Protein AF-A0A846SRI3-F1 (afdb_mono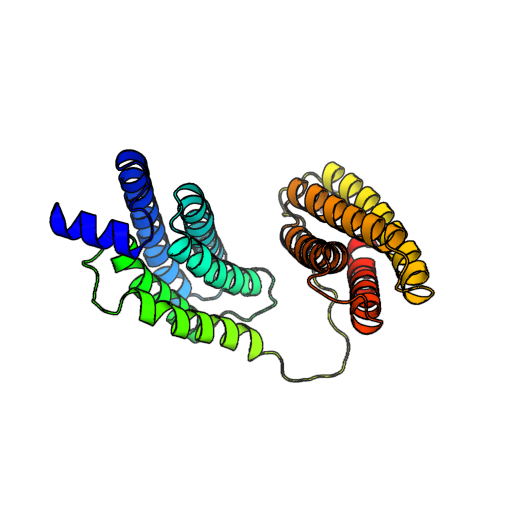mer_lite)

pLDDT: mean 82.14, std 16.62, range [31.8, 98.06]

Secondary structure (DSSP, 8-state):
-HHHHHHHHHHTT-TTS-HHHHHHHHHHHHHHHHHHHHHHHHHHH-TT-HHHHHHHHHHHHHHHHHHHHHT-HHHHHHHHHHHHHHHHHHTTSS---HHHHHHHHHHHHHHTTTTTSSPPPTTTTTTHHHHHHHHHHHTTTT-----S-PPPP-----TTS-HHHHHHHHHHHHHHHHHHHHHHHHHHH-TT-HHHHHHHHHHHHHHHHHHHHTT-HHHHHHHHHHHHHHHHHHTTSS---HHHHHHHHHHHHHHHHHHT--------TT--

Foldseek 3Di:
DVVQVCVLCVVLPLNVFDPVLLVVLLVLLVVLLVLLVVLLVVCLVPVPPVVSLVSNLVSLVVQLVSCVVSVSNLSNVLSVLLNVLSVCCVQVVAPRDNQNSVLSVLSSVLCCCSSVVDGDDPCSSVSSVVSSVSSVVSSCPPPDPDPDDDDQRAQDLDPPFDVVLVQVLLVLLVVLLVLLQVLLVVCLVPVPPLVSLVSNLVSLVVQLVSCVVRVSNVSNVLSVVLNVVSVCCNVVVDPRDNVNSVVSVVSSVSSCVNSVDDPPPPPDPPPD

Radius of gyration: 21.68 Å; chains: 1; bounding box: 59×38×61 Å

Structure (mmCIF, N/CA/C/O backbone):
data_AF-A0A846SRI3-F1
#
_entry.id   AF-A0A846SRI3-F1
#
loop_
_atom_site.group_PDB
_atom_site.id
_atom_site.type_symbol
_atom_site.label_atom_id
_atom_site.label_alt_id
_atom_site.label_comp_id
_atom_site.label_asym_id
_atom_site.label_entity_id
_atom_site.label_seq_id
_atom_site.pdbx_PDB_ins_code
_atom_site.Cartn_x
_atom_site.Cartn_y
_atom_site.Cartn_z
_atom_site.occupancy
_atom_site.B_iso_or_equiv
_atom_site.auth_seq_id
_atom_site.auth_comp_id
_atom_site.auth_asym_id
_atom_site.auth_atom_id
_atom_site.pdbx_PDB_model_num
ATOM 1 N N . MET A 1 1 ? 0.475 6.279 -34.398 1.00 50.56 1 MET A N 1
ATOM 2 C CA . MET A 1 1 ? 1.073 7.404 -33.646 1.00 50.56 1 MET A CA 1
ATOM 3 C C . MET A 1 1 ? -0.015 8.280 -33.019 1.00 50.56 1 MET A C 1
ATOM 5 O O . MET A 1 1 ? -0.386 7.973 -31.903 1.00 50.56 1 MET A O 1
ATOM 9 N N . ALA A 1 2 ? -0.610 9.280 -33.695 1.00 58.47 2 ALA A N 1
ATOM 10 C CA . ALA A 1 2 ? -1.552 10.218 -33.041 1.00 58.47 2 ALA A CA 1
ATOM 11 C C . ALA A 1 2 ? -2.876 9.587 -32.536 1.00 58.47 2 ALA A C 1
ATOM 13 O O . ALA A 1 2 ? -3.319 9.906 -31.436 1.00 58.47 2 ALA A O 1
ATOM 14 N N . GLU A 1 3 ? -3.487 8.666 -33.294 1.00 60.03 3 GLU A N 1
ATOM 15 C CA . GLU A 1 3 ? -4.705 7.949 -32.859 1.00 60.03 3 GLU A CA 1
ATOM 16 C C . GLU A 1 3 ? -4.433 6.952 -31.718 1.00 60.03 3 GLU A C 1
ATOM 18 O O . GLU A 1 3 ? -5.238 6.832 -30.799 1.00 60.03 3 GLU A O 1
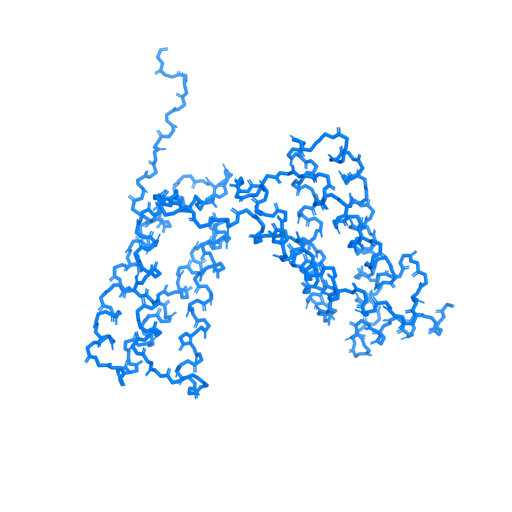ATOM 23 N N . GLU A 1 4 ? -3.275 6.285 -31.727 1.00 61.25 4 GLU A N 1
ATOM 24 C CA . GLU A 1 4 ? -2.877 5.329 -30.679 1.00 61.25 4 GLU A CA 1
ATOM 25 C C . GLU A 1 4 ? -2.573 6.035 -29.352 1.00 61.25 4 GLU A C 1
ATOM 27 O O . GLU A 1 4 ? -3.012 5.577 -28.298 1.00 61.25 4 GLU A O 1
ATOM 32 N N . THR A 1 5 ? -1.887 7.184 -29.396 1.00 66.88 5 THR A N 1
ATOM 33 C CA . THR A 1 5 ? -1.650 8.021 -28.211 1.00 66.88 5 THR A CA 1
ATOM 34 C C . THR A 1 5 ? -2.966 8.561 -27.648 1.00 66.88 5 THR A C 1
ATOM 36 O O . THR A 1 5 ? -3.158 8.555 -26.437 1.00 66.88 5 THR A O 1
ATOM 39 N N . SER A 1 6 ? -3.912 8.961 -28.507 1.00 73.50 6 SER A N 1
ATOM 40 C CA . SER A 1 6 ? -5.234 9.429 -28.069 1.00 73.50 6 SER A CA 1
ATOM 41 C C . SER A 1 6 ? -6.051 8.325 -27.381 1.00 73.50 6 SER A C 1
ATOM 43 O O . SER A 1 6 ? -6.657 8.577 -26.338 1.00 73.50 6 SER A O 1
ATOM 45 N N . GLY A 1 7 ? -6.013 7.094 -27.903 1.00 81.69 7 GLY A N 1
ATOM 46 C CA . GLY A 1 7 ? -6.664 5.938 -27.280 1.00 81.69 7 GLY A CA 1
ATOM 47 C C . GLY A 1 7 ? -6.052 5.559 -25.929 1.00 81.69 7 GLY A C 1
ATOM 48 O O . GLY A 1 7 ? -6.784 5.302 -24.974 1.00 81.69 7 GLY A O 1
ATOM 49 N N . LEU A 1 8 ? -4.719 5.594 -25.816 1.00 84.75 8 LEU A N 1
ATOM 50 C CA . LEU A 1 8 ? -4.018 5.355 -24.552 1.00 84.75 8 LEU A CA 1
ATOM 51 C C . LEU A 1 8 ? -4.396 6.394 -23.492 1.00 84.75 8 LEU A C 1
ATOM 53 O O . LEU A 1 8 ? -4.746 6.023 -22.378 1.00 84.75 8 LEU A O 1
ATOM 57 N N . VAL A 1 9 ? -4.370 7.681 -23.845 1.00 84.38 9 VAL A N 1
ATOM 58 C CA . VAL A 1 9 ? -4.694 8.790 -22.933 1.00 84.38 9 VAL A CA 1
ATOM 59 C C . VAL A 1 9 ? -6.112 8.670 -22.372 1.00 84.38 9 VAL A C 1
ATOM 61 O O . VAL A 1 9 ? -6.321 8.880 -21.177 1.00 84.38 9 VAL A O 1
ATOM 64 N N . GLN A 1 10 ? -7.083 8.272 -23.199 1.00 83.44 10 GLN A N 1
ATOM 65 C CA . GLN A 1 10 ? -8.443 7.991 -22.731 1.00 83.44 10 GLN A CA 1
ATOM 66 C C . GLN A 1 10 ? -8.495 6.764 -21.815 1.00 83.44 10 GLN A C 1
ATOM 68 O O . GLN A 1 10 ? -9.149 6.808 -20.774 1.00 83.44 10 GLN A O 1
ATOM 73 N N . LEU A 1 11 ? -7.779 5.694 -22.170 1.00 83.81 11 LEU A N 1
ATOM 74 C CA . LEU A 1 11 ? -7.734 4.446 -21.406 1.00 83.81 11 LEU A CA 1
ATOM 75 C C . LEU A 1 11 ? -7.239 4.658 -19.968 1.00 83.81 11 LEU A C 1
ATOM 77 O O . LEU A 1 11 ? -7.762 4.045 -19.041 1.00 83.81 11 LEU A O 1
ATOM 81 N N . ILE A 1 12 ? -6.251 5.534 -19.778 1.00 84.31 12 ILE A N 1
ATOM 82 C CA . ILE A 1 12 ? -5.653 5.813 -18.464 1.00 84.31 12 ILE A CA 1
ATOM 83 C C . ILE A 1 12 ? -6.280 7.018 -17.746 1.00 84.31 12 ILE A C 1
ATOM 85 O O . ILE A 1 12 ? -5.801 7.406 -16.683 1.00 84.31 12 ILE A O 1
ATOM 89 N N . GLY A 1 13 ? -7.361 7.589 -18.293 1.00 83.75 13 GLY A N 1
ATOM 90 C CA . GLY A 1 13 ? -8.131 8.655 -17.647 1.00 83.75 13 GLY A CA 1
ATOM 91 C C . GLY A 1 13 ? -7.485 10.043 -17.697 1.00 83.75 13 GLY A C 1
ATOM 92 O O . GLY A 1 13 ? -7.771 10.870 -16.839 1.00 83.75 13 GLY A O 1
ATOM 93 N N . LEU A 1 14 ? -6.631 10.306 -18.689 1.00 86.00 14 LEU A N 1
ATOM 94 C CA . LEU A 1 14 ? -5.884 11.562 -18.842 1.00 86.00 14 LEU A CA 1
ATOM 95 C C . LEU A 1 14 ? -6.427 12.470 -19.960 1.00 86.00 14 LEU A C 1
ATOM 97 O O . LEU A 1 14 ? -5.732 13.375 -20.407 1.00 86.00 14 LEU A O 1
ATOM 101 N N . ALA A 1 15 ? -7.655 12.244 -20.440 1.00 82.50 15 ALA A N 1
ATOM 102 C CA . ALA A 1 15 ? -8.223 12.979 -21.580 1.00 82.50 15 ALA A CA 1
ATOM 103 C C . ALA A 1 15 ? -8.294 14.506 -21.378 1.00 82.50 15 ALA A C 1
ATOM 105 O O . ALA A 1 15 ? -8.201 15.246 -22.355 1.00 82.50 15 ALA A O 1
ATOM 106 N N . ASP A 1 16 ? -8.426 14.954 -20.127 1.00 81.38 16 ASP A N 1
ATOM 107 C CA . ASP A 1 16 ? -8.499 16.370 -19.747 1.00 81.38 16 ASP A CA 1
ATOM 108 C C . ASP A 1 16 ? -7.160 16.923 -19.205 1.00 81.38 16 ASP A C 1
ATOM 110 O O . ASP A 1 16 ? -7.101 18.065 -18.743 1.00 81.38 16 ASP A O 1
ATOM 114 N N . THR A 1 17 ? -6.085 16.127 -19.239 1.00 81.56 17 THR A N 1
ATOM 115 C CA . THR A 1 17 ? -4.747 16.509 -18.757 1.00 81.56 17 THR A CA 1
ATOM 116 C C . THR A 1 17 ? -3.919 17.136 -19.884 1.00 81.56 17 THR A C 1
ATOM 118 O O . THR A 1 17 ? -4.060 16.780 -21.053 1.00 81.56 17 THR A O 1
ATOM 121 N N . ASP A 1 18 ? -3.034 18.076 -19.537 1.00 85.94 18 ASP A N 1
ATOM 122 C CA . ASP A 1 18 ? -2.131 18.713 -20.502 1.00 85.94 18 ASP A CA 1
ATOM 123 C C . ASP A 1 18 ? -1.238 17.666 -21.209 1.00 85.94 18 ASP A C 1
ATOM 125 O O . ASP A 1 18 ? -0.565 16.890 -20.518 1.00 85.94 18 ASP A O 1
ATOM 129 N N . PRO A 1 19 ? -1.187 17.642 -22.556 1.00 87.81 19 PRO A N 1
ATOM 130 C CA . PRO A 1 19 ? -0.339 16.726 -23.315 1.00 87.81 19 PRO A CA 1
ATOM 131 C C . PRO A 1 19 ? 1.140 16.732 -22.914 1.00 87.81 19 PRO A C 1
ATOM 133 O O . PRO A 1 19 ? 1.764 15.674 -22.952 1.00 87.81 19 PRO A O 1
ATOM 136 N N . GLU A 1 20 ? 1.695 17.876 -22.500 1.00 86.00 20 GLU A N 1
ATOM 137 C CA . GLU A 1 20 ? 3.096 17.967 -22.067 1.00 86.00 20 GLU A CA 1
ATOM 138 C C . GLU A 1 20 ? 3.319 17.188 -20.760 1.00 86.00 20 GLU A C 1
ATOM 140 O O . GLU A 1 20 ? 4.260 16.403 -20.648 1.00 86.00 20 GLU A O 1
ATOM 145 N N . PHE A 1 21 ? 2.402 17.312 -19.792 1.00 85.25 21 PHE A N 1
ATOM 146 C CA . PHE A 1 21 ? 2.465 16.537 -18.546 1.00 85.25 21 PHE A CA 1
ATOM 147 C C . PHE A 1 21 ? 2.224 15.044 -18.771 1.00 85.25 21 PHE A C 1
ATOM 149 O O . PHE A 1 21 ? 2.828 14.218 -18.087 1.00 85.25 21 PHE A O 1
ATOM 156 N N . ILE A 1 22 ? 1.367 14.688 -19.731 1.00 88.12 22 ILE A N 1
ATOM 157 C CA . ILE A 1 22 ? 1.151 13.293 -20.129 1.00 88.12 22 ILE A CA 1
ATOM 158 C C . ILE A 1 22 ? 2.443 12.703 -20.702 1.00 88.12 22 ILE A C 1
ATOM 160 O O . ILE A 1 22 ? 2.825 11.600 -20.318 1.00 88.12 22 ILE A O 1
ATOM 164 N N . GLU A 1 23 ? 3.115 13.408 -21.613 1.00 89.62 23 GLU A N 1
ATOM 165 C CA . GLU A 1 23 ? 4.335 12.917 -22.260 1.00 89.62 23 GLU A CA 1
ATOM 166 C C . GLU A 1 23 ? 5.460 12.686 -21.245 1.00 89.62 23 GLU A C 1
ATOM 168 O O . GLU A 1 23 ? 6.034 11.594 -21.221 1.00 89.62 23 GLU A O 1
ATOM 173 N N . VAL A 1 24 ? 5.686 13.657 -20.351 1.00 89.25 24 VAL A N 1
ATOM 174 C CA . VAL A 1 24 ? 6.662 13.546 -19.255 1.00 89.25 24 VAL A CA 1
ATOM 175 C C . VAL A 1 24 ? 6.335 12.357 -18.354 1.00 89.25 24 VAL A C 1
ATOM 177 O O . VAL A 1 24 ? 7.199 11.518 -18.105 1.00 89.25 24 VAL A O 1
ATOM 180 N N . PHE A 1 25 ? 5.079 12.228 -17.916 1.00 91.00 25 PHE A N 1
ATOM 181 C CA . PHE A 1 25 ? 4.658 11.102 -17.084 1.00 91.00 25 PHE A CA 1
ATOM 182 C C . PHE A 1 25 ? 4.899 9.753 -17.767 1.00 91.00 25 PHE A C 1
ATOM 184 O O . PHE A 1 25 ? 5.417 8.831 -17.142 1.00 91.00 25 PHE A O 1
ATOM 191 N N . LEU A 1 26 ? 4.528 9.615 -19.041 1.00 93.94 26 LEU A N 1
ATOM 192 C CA . LEU A 1 26 ? 4.702 8.358 -19.765 1.00 93.94 26 LEU A CA 1
ATOM 193 C C . LEU A 1 26 ? 6.188 8.023 -19.968 1.00 93.94 26 LEU A C 1
ATOM 195 O O . LEU A 1 26 ? 6.554 6.849 -19.933 1.00 93.94 26 LEU A O 1
ATOM 199 N N . GLU A 1 27 ? 7.050 9.021 -20.174 1.00 91.44 27 GLU A N 1
ATOM 200 C CA . GLU A 1 27 ? 8.502 8.823 -20.245 1.00 91.44 27 GLU A CA 1
ATOM 201 C C . GLU A 1 27 ? 9.081 8.348 -18.909 1.00 91.44 27 GLU A C 1
ATOM 203 O O . GLU A 1 27 ? 9.768 7.323 -18.874 1.00 91.44 27 GLU A O 1
ATOM 208 N N . GLU A 1 28 ? 8.737 9.021 -17.810 1.00 89.31 28 GLU A N 1
ATOM 209 C CA . GLU A 1 28 ? 9.142 8.618 -16.460 1.00 89.31 28 GLU A CA 1
ATOM 210 C C . GLU A 1 28 ? 8.639 7.210 -16.125 1.00 89.31 28 GLU A C 1
ATOM 212 O O . GLU A 1 28 ? 9.402 6.364 -15.658 1.00 89.31 28 GLU A O 1
ATOM 217 N N . ALA A 1 29 ? 7.373 6.918 -16.426 1.00 94.56 29 ALA A N 1
ATOM 218 C CA . ALA A 1 29 ? 6.767 5.627 -16.144 1.00 94.56 29 ALA A CA 1
ATOM 219 C C . ALA A 1 29 ? 7.429 4.487 -16.935 1.00 94.56 29 ALA A C 1
ATOM 221 O O . ALA A 1 29 ? 7.645 3.407 -16.381 1.00 94.56 29 ALA A O 1
ATOM 222 N N . ARG A 1 30 ? 7.819 4.714 -18.200 1.00 96.50 30 ARG A N 1
ATOM 223 C CA . ARG A 1 30 ? 8.628 3.750 -18.969 1.00 96.50 30 ARG A CA 1
ATOM 224 C C . ARG A 1 30 ? 10.003 3.531 -18.341 1.00 96.50 30 ARG A C 1
ATOM 226 O O . ARG A 1 30 ? 10.452 2.387 -18.260 1.00 96.50 30 ARG A O 1
ATOM 233 N N . GLY A 1 31 ? 10.649 4.601 -17.875 1.00 93.19 31 GLY A N 1
ATOM 234 C CA . GLY A 1 31 ? 11.918 4.522 -17.149 1.00 93.19 31 GLY A CA 1
ATOM 235 C C . GLY A 1 31 ? 11.808 3.673 -15.881 1.00 93.19 31 GLY A C 1
ATOM 236 O O . GLY A 1 31 ? 12.610 2.762 -15.672 1.00 93.19 31 GLY A O 1
ATOM 237 N N . GLU A 1 32 ? 10.766 3.899 -15.082 1.00 96.12 32 GLU A N 1
ATOM 238 C CA . GLU A 1 32 ? 10.505 3.110 -13.876 1.00 96.12 32 GLU A CA 1
ATOM 239 C C . GLU A 1 32 ? 10.204 1.642 -14.205 1.00 96.12 32 GLU A C 1
ATOM 241 O O . GLU A 1 32 ? 10.753 0.750 -13.562 1.00 96.12 32 GLU A O 1
ATOM 246 N N . LEU A 1 33 ? 9.415 1.349 -15.247 1.00 97.12 33 LEU A N 1
ATOM 247 C CA . LEU A 1 33 ? 9.178 -0.033 -15.687 1.00 97.12 33 LEU A CA 1
ATOM 248 C C . LEU A 1 33 ? 10.470 -0.738 -16.116 1.00 97.12 33 LEU A C 1
ATOM 250 O O . LEU A 1 33 ? 10.655 -1.918 -15.809 1.00 97.12 33 LEU A O 1
ATOM 254 N N . ALA A 1 34 ? 11.372 -0.040 -16.808 1.00 96.00 34 ALA A N 1
ATOM 255 C CA . ALA A 1 34 ? 12.673 -0.590 -17.176 1.00 96.00 34 ALA A CA 1
ATOM 256 C C . ALA A 1 34 ? 13.511 -0.934 -15.933 1.00 96.00 34 ALA A C 1
ATOM 258 O O . ALA A 1 34 ? 14.040 -2.046 -15.846 1.00 96.00 34 ALA A O 1
ATOM 259 N N . GLY A 1 35 ? 13.550 -0.034 -14.944 1.00 93.88 35 GLY A N 1
ATOM 260 C CA . GLY A 1 35 ? 14.209 -0.274 -13.657 1.00 93.88 35 GLY A CA 1
ATOM 261 C C . GLY A 1 35 ? 13.613 -1.463 -12.899 1.00 93.88 35 GLY A C 1
ATOM 262 O O . GLY A 1 35 ? 14.350 -2.307 -12.381 1.00 93.88 35 GLY A O 1
ATOM 263 N N . ILE A 1 36 ? 12.281 -1.602 -12.909 1.00 97.25 36 ILE A N 1
ATOM 264 C CA . ILE A 1 36 ? 11.606 -2.755 -12.304 1.00 97.25 36 ILE A CA 1
ATOM 265 C C . ILE A 1 36 ? 12.042 -4.052 -12.993 1.00 97.25 36 ILE A C 1
ATOM 267 O O . ILE A 1 36 ? 12.392 -5.005 -12.302 1.00 97.25 36 ILE A O 1
ATOM 271 N N . ARG A 1 37 ? 12.078 -4.115 -14.331 1.00 98.06 37 ARG A N 1
ATOM 272 C CA . ARG A 1 37 ? 12.502 -5.331 -15.056 1.00 98.06 37 ARG A CA 1
ATOM 273 C C . ARG A 1 37 ? 13.927 -5.746 -14.712 1.00 98.06 37 ARG A C 1
ATOM 275 O O . ARG A 1 37 ? 14.177 -6.930 -14.475 1.00 98.06 37 ARG A O 1
ATOM 282 N N . GLU A 1 38 ? 14.848 -4.787 -14.676 1.00 97.62 38 GLU A N 1
ATOM 283 C CA . GLU A 1 38 ? 16.252 -5.039 -14.347 1.00 97.62 38 GLU A CA 1
ATOM 284 C C . GLU A 1 38 ? 16.390 -5.632 -12.941 1.00 97.62 38 GLU A C 1
ATOM 286 O O . GLU A 1 38 ? 16.927 -6.732 -12.768 1.00 97.62 38 GLU A O 1
ATOM 291 N N . HIS A 1 39 ? 15.837 -4.952 -11.938 1.00 97.31 39 HIS A N 1
ATOM 292 C CA . HIS A 1 39 ? 15.955 -5.393 -10.552 1.00 97.31 39 HIS A CA 1
ATOM 293 C C . HIS A 1 39 ? 15.128 -6.642 -10.249 1.00 97.31 39 HIS A C 1
ATOM 295 O O . HIS A 1 39 ? 15.538 -7.456 -9.422 1.00 97.31 39 HIS A O 1
ATOM 301 N N . LEU A 1 40 ? 14.025 -6.872 -10.962 1.00 97.88 40 LEU A N 1
ATOM 302 C CA . LEU A 1 40 ? 13.250 -8.104 -10.850 1.00 97.88 40 LEU A CA 1
ATOM 303 C C . LEU A 1 40 ? 14.051 -9.299 -11.370 1.00 97.88 40 LEU A C 1
ATOM 305 O O . LEU A 1 40 ? 14.056 -10.355 -10.739 1.00 97.88 40 LEU A O 1
ATOM 309 N N . ALA A 1 41 ? 14.777 -9.142 -12.481 1.00 97.44 41 ALA A N 1
ATOM 310 C CA . ALA A 1 41 ? 15.640 -10.193 -13.013 1.00 97.44 41 ALA A CA 1
ATOM 311 C C . ALA A 1 41 ? 16.786 -10.554 -12.052 1.00 97.44 41 ALA A C 1
ATOM 313 O O . ALA A 1 41 ? 17.192 -11.719 -11.986 1.00 97.44 41 ALA A O 1
ATOM 314 N N . ILE A 1 42 ? 17.301 -9.575 -11.299 1.00 97.06 42 ILE A N 1
ATOM 315 C CA . ILE A 1 42 ? 18.302 -9.795 -10.247 1.00 97.06 42 ILE A CA 1
ATOM 316 C C . ILE A 1 42 ? 17.661 -10.502 -9.049 1.00 97.06 42 ILE A C 1
ATOM 318 O O . ILE A 1 42 ? 18.137 -11.557 -8.626 1.00 97.06 42 ILE A O 1
ATOM 322 N N . TRP A 1 43 ? 16.553 -9.965 -8.540 1.00 97.06 43 TRP A N 1
ATOM 323 C CA . TRP A 1 43 ? 15.872 -10.482 -7.355 1.00 97.06 43 TRP A CA 1
ATOM 324 C C . TRP A 1 43 ? 15.357 -11.914 -7.552 1.00 97.06 43 TRP A C 1
ATOM 326 O O . TRP A 1 43 ? 15.536 -12.759 -6.682 1.00 97.06 43 TRP A O 1
ATOM 336 N N . ARG A 1 44 ? 14.849 -12.263 -8.741 1.00 96.75 44 ARG A N 1
ATOM 337 C CA . ARG A 1 44 ? 14.441 -13.643 -9.079 1.00 96.75 44 ARG A CA 1
ATOM 338 C C . ARG A 1 44 ? 15.565 -14.669 -8.970 1.00 96.75 44 ARG A C 1
ATOM 340 O O . ARG A 1 44 ? 15.297 -15.837 -8.705 1.00 96.75 44 ARG A O 1
ATOM 347 N N . LYS A 1 45 ? 16.816 -14.263 -9.208 1.00 96.00 45 LYS A N 1
ATOM 348 C CA . LYS A 1 45 ? 17.985 -15.148 -9.068 1.00 96.00 45 LYS A CA 1
ATOM 349 C C . LYS A 1 45 ? 18.414 -15.299 -7.611 1.00 96.00 45 LYS A C 1
ATOM 351 O O . LYS A 1 45 ? 19.023 -16.307 -7.267 1.00 96.00 45 LYS A O 1
ATOM 356 N N . HIS A 1 46 ? 18.128 -14.298 -6.782 1.00 94.38 46 HIS A N 1
ATOM 357 C CA . HIS A 1 46 ? 18.505 -14.261 -5.377 1.00 94.38 46 HIS A CA 1
ATOM 358 C C . HIS A 1 46 ? 17.467 -13.470 -4.570 1.00 94.38 46 HIS A C 1
ATOM 360 O O . HIS A 1 46 ? 17.576 -12.253 -4.410 1.00 94.38 46 HIS A O 1
ATOM 366 N N . LEU A 1 47 ? 16.462 -14.178 -4.051 1.00 92.75 47 LEU A N 1
ATOM 367 C CA . LEU A 1 47 ? 15.295 -13.582 -3.388 1.00 92.75 47 LEU A CA 1
ATOM 368 C C . LEU A 1 47 ? 15.625 -12.859 -2.071 1.00 92.75 47 LEU A C 1
ATOM 370 O O . LEU A 1 47 ? 14.813 -12.082 -1.580 1.00 92.75 47 LEU A O 1
ATOM 374 N N . GLN A 1 48 ? 16.824 -13.065 -1.523 1.00 89.81 48 GLN A N 1
ATOM 375 C CA . GLN A 1 48 ? 17.350 -12.344 -0.359 1.00 89.81 48 GLN A CA 1
ATOM 376 C C . GLN A 1 48 ? 18.157 -11.091 -0.756 1.00 89.81 48 GLN A C 1
ATOM 378 O O . GLN A 1 48 ? 18.948 -10.578 0.028 1.00 89.81 48 GLN A O 1
ATOM 383 N N . ASN A 1 49 ? 18.060 -10.633 -2.010 1.00 88.81 49 ASN A N 1
ATOM 384 C CA . ASN A 1 49 ? 18.700 -9.394 -2.449 1.00 88.81 49 ASN A CA 1
ATOM 385 C C . ASN A 1 49 ? 17.832 -8.182 -2.063 1.00 88.81 49 ASN A C 1
ATOM 387 O O . ASN A 1 49 ? 17.001 -7.725 -2.852 1.00 88.81 49 ASN A O 1
ATOM 391 N N . ASP A 1 50 ? 18.053 -7.669 -0.852 1.00 82.75 50 ASP A N 1
ATOM 392 C CA . ASP A 1 50 ? 17.298 -6.543 -0.289 1.00 82.75 50 ASP A CA 1
ATOM 393 C C . ASP A 1 50 ? 17.496 -5.236 -1.069 1.00 82.75 50 ASP A C 1
ATOM 395 O O . ASP A 1 50 ? 16.582 -4.419 -1.149 1.00 82.75 50 ASP A O 1
ATOM 399 N N . GLU A 1 51 ? 18.660 -5.040 -1.695 1.00 85.12 51 GLU A N 1
ATOM 400 C CA . GLU A 1 51 ? 18.932 -3.866 -2.532 1.00 85.12 51 GLU A CA 1
ATOM 401 C C . GLU A 1 51 ? 18.008 -3.841 -3.755 1.00 85.12 51 GLU A C 1
ATOM 403 O O . GLU A 1 51 ? 17.349 -2.838 -4.027 1.00 85.12 51 GLU A O 1
ATOM 408 N N . SER A 1 52 ? 17.891 -4.971 -4.456 1.00 89.62 52 SER A N 1
ATOM 409 C CA . SER A 1 52 ? 16.992 -5.093 -5.606 1.00 89.62 52 SER A CA 1
ATOM 410 C C . SER A 1 52 ? 15.533 -4.978 -5.184 1.00 89.62 52 SER A C 1
ATOM 412 O O . SER A 1 52 ? 14.758 -4.298 -5.851 1.00 89.62 52 SER A O 1
ATOM 414 N N . LEU A 1 53 ? 15.166 -5.567 -4.045 1.00 88.31 53 LEU A N 1
ATOM 415 C CA . LEU A 1 53 ? 13.824 -5.444 -3.483 1.00 88.31 53 LEU A CA 1
ATOM 416 C C . LEU A 1 53 ? 13.470 -3.988 -3.121 1.00 88.31 53 LEU A C 1
ATOM 418 O O . LEU A 1 53 ? 12.364 -3.524 -3.413 1.00 88.31 53 LEU A O 1
ATOM 422 N N . ALA A 1 54 ? 14.413 -3.235 -2.549 1.00 80.69 54 ALA A N 1
ATOM 423 C CA . ALA A 1 54 ? 14.234 -1.823 -2.222 1.00 80.69 54 ALA A CA 1
ATOM 424 C C . ALA A 1 54 ? 14.065 -0.951 -3.475 1.00 80.69 54 ALA A C 1
ATOM 426 O O . ALA A 1 54 ? 13.244 -0.026 -3.471 1.00 80.69 54 ALA A O 1
ATOM 427 N N . VAL A 1 55 ? 14.801 -1.247 -4.554 1.00 88.19 55 VAL A N 1
ATOM 428 C CA . VAL A 1 55 ? 14.638 -0.549 -5.838 1.00 88.19 55 VAL A CA 1
ATOM 429 C C . VAL A 1 55 ? 13.281 -0.864 -6.464 1.00 88.19 55 VAL A C 1
ATOM 431 O O . VAL A 1 55 ? 12.566 0.073 -6.809 1.00 88.19 55 VAL A O 1
ATOM 434 N N . LEU A 1 56 ? 12.865 -2.137 -6.501 1.00 93.12 56 LEU A N 1
ATOM 435 C CA . LEU A 1 56 ? 11.532 -2.532 -6.977 1.00 93.12 56 LEU A CA 1
ATOM 436 C C . LEU A 1 56 ? 10.426 -1.738 -6.267 1.00 93.12 56 LEU A C 1
ATOM 438 O O . LEU A 1 56 ? 9.589 -1.105 -6.911 1.00 93.12 56 LEU A O 1
ATOM 442 N N . ARG A 1 57 ? 10.464 -1.701 -4.930 1.00 95.75 57 ARG A N 1
ATOM 443 C CA . ARG A 1 57 ? 9.506 -0.946 -4.110 1.00 95.75 57 ARG A CA 1
ATOM 444 C C . ARG A 1 57 ? 9.536 0.553 -4.413 1.00 95.75 57 ARG A C 1
ATOM 446 O O . ARG A 1 57 ? 8.487 1.193 -4.449 1.00 95.75 57 ARG A O 1
ATOM 453 N N . ARG A 1 58 ? 10.726 1.136 -4.612 1.00 83.62 58 ARG A N 1
ATOM 454 C CA . ARG A 1 58 ? 10.879 2.557 -4.964 1.00 83.62 58 ARG A CA 1
ATOM 455 C C . ARG A 1 58 ? 10.243 2.870 -6.315 1.00 83.62 58 ARG A C 1
ATOM 457 O O . ARG A 1 58 ? 9.499 3.838 -6.379 1.00 83.62 58 ARG A O 1
ATOM 464 N N . SER A 1 59 ? 10.452 2.042 -7.330 1.00 92.38 59 SER A N 1
ATOM 465 C CA . SER A 1 59 ? 9.861 2.269 -8.649 1.00 92.38 59 SER A CA 1
ATOM 466 C C . SER A 1 59 ? 8.334 2.198 -8.632 1.00 92.38 59 SER A C 1
ATOM 468 O O . SER A 1 59 ? 7.671 3.084 -9.169 1.00 92.38 59 SER A O 1
ATOM 470 N N . PHE A 1 60 ? 7.743 1.235 -7.912 1.00 94.19 60 PHE A N 1
ATOM 471 C CA . PHE A 1 60 ? 6.289 1.221 -7.694 1.00 94.19 60 PHE A CA 1
ATOM 472 C C . PHE A 1 60 ? 5.796 2.453 -6.914 1.00 94.19 60 PHE A C 1
ATOM 474 O O . PHE A 1 60 ? 4.749 3.015 -7.239 1.00 94.19 60 PHE A O 1
ATOM 481 N N . HIS A 1 61 ? 6.562 2.937 -5.932 1.00 82.56 61 HIS A N 1
ATOM 482 C CA . HIS A 1 61 ? 6.244 4.179 -5.225 1.00 82.56 61 HIS A CA 1
ATOM 483 C C . HIS A 1 61 ? 6.271 5.408 -6.146 1.00 82.56 61 HIS A C 1
ATOM 485 O O . HIS A 1 61 ? 5.375 6.253 -6.049 1.00 82.56 61 HIS A O 1
ATOM 491 N N . THR A 1 62 ? 7.262 5.514 -7.038 1.00 82.69 62 THR A N 1
ATOM 492 C CA . THR A 1 62 ? 7.334 6.599 -8.025 1.00 82.69 62 THR A CA 1
ATOM 493 C C . THR A 1 62 ? 6.155 6.531 -8.990 1.00 82.69 62 THR A C 1
ATOM 495 O O . THR A 1 62 ? 5.499 7.549 -9.204 1.00 82.69 62 THR A O 1
ATOM 498 N N . LEU A 1 63 ? 5.811 5.346 -9.510 1.00 91.44 63 LEU A N 1
ATOM 499 C CA . LEU A 1 63 ? 4.646 5.146 -10.385 1.00 91.44 63 LEU A CA 1
ATOM 500 C C . LEU A 1 63 ? 3.330 5.536 -9.698 1.00 91.44 63 LEU A C 1
ATOM 502 O O . LEU A 1 63 ? 2.481 6.192 -10.301 1.00 91.44 63 LEU A O 1
ATOM 506 N N . LYS A 1 64 ? 3.176 5.207 -8.409 1.00 87.06 64 LYS A N 1
ATOM 507 C CA . LYS A 1 64 ? 2.041 5.661 -7.594 1.00 87.06 64 LYS A CA 1
ATOM 508 C C . LYS A 1 64 ? 1.979 7.187 -7.503 1.00 87.06 64 LYS A C 1
ATOM 510 O O . LYS A 1 64 ? 0.913 7.773 -7.693 1.00 87.06 64 LYS A O 1
ATOM 515 N N . GLY A 1 65 ? 3.097 7.822 -7.147 1.00 65.25 65 GLY A N 1
ATOM 516 C CA . GLY A 1 65 ? 3.176 9.268 -6.936 1.00 65.25 65 GLY A CA 1
ATOM 517 C C . GLY A 1 65 ? 2.934 10.062 -8.219 1.00 65.25 65 GLY A C 1
ATOM 518 O O . GLY A 1 65 ? 2.057 10.924 -8.250 1.00 65.25 65 GLY A O 1
ATOM 519 N N . SER A 1 66 ? 3.670 9.725 -9.276 1.00 80.75 66 SER A N 1
ATOM 520 C CA . SER A 1 66 ? 3.570 10.354 -10.597 1.00 80.75 66 SER A CA 1
ATOM 521 C C . SER A 1 66 ? 2.191 10.132 -11.224 1.00 80.75 66 SER A C 1
ATOM 523 O O . SER A 1 66 ? 1.550 11.099 -11.631 1.00 80.75 66 SER A O 1
ATOM 525 N N . GLY A 1 67 ? 1.653 8.907 -11.173 1.00 81.25 67 GLY A N 1
ATOM 526 C CA . GLY A 1 67 ? 0.319 8.597 -11.691 1.00 81.25 67 GLY A CA 1
ATOM 527 C C . GLY A 1 67 ? -0.785 9.408 -11.009 1.00 81.25 67 GLY A C 1
ATOM 528 O O . GLY A 1 67 ? -1.640 9.984 -11.677 1.00 81.25 67 GLY A O 1
ATOM 529 N N . ARG A 1 68 ? -0.745 9.551 -9.677 1.00 82.88 68 ARG A N 1
ATOM 530 C CA . ARG A 1 68 ? -1.708 10.399 -8.949 1.00 82.88 68 ARG A CA 1
ATOM 531 C C . ARG A 1 68 ? -1.540 11.889 -9.235 1.00 82.88 68 ARG A C 1
ATOM 533 O O . ARG A 1 68 ? -2.535 12.605 -9.201 1.00 82.88 68 ARG A O 1
ATOM 540 N N . MET A 1 69 ? -0.317 12.347 -9.496 1.00 74.81 69 MET A N 1
ATOM 541 C CA . MET A 1 69 ? -0.033 13.752 -9.792 1.00 74.81 69 MET A CA 1
ATOM 542 C C . MET A 1 69 ? -0.660 14.192 -11.116 1.00 74.81 69 MET A C 1
ATOM 544 O O . MET A 1 69 ? -1.237 15.275 -11.173 1.00 74.81 69 MET A O 1
ATOM 548 N N . VAL A 1 70 ? -0.588 13.349 -12.151 1.00 79.44 70 VAL A N 1
ATOM 549 C CA . VAL A 1 70 ? -1.149 13.672 -13.474 1.00 79.44 70 VAL A CA 1
ATOM 550 C C . VAL A 1 70 ? -2.604 13.236 -13.658 1.00 79.44 70 VAL A C 1
ATOM 552 O O . VAL A 1 70 ? -3.231 13.631 -14.636 1.00 79.44 70 VAL A O 1
ATOM 555 N N . GLY A 1 71 ? -3.156 12.457 -12.721 1.00 75.88 71 GLY A N 1
ATOM 556 C CA . GLY A 1 71 ? -4.545 11.982 -12.754 1.00 75.88 71 GLY A CA 1
ATOM 557 C C . GLY A 1 71 ? -4.734 10.561 -13.298 1.00 75.88 71 GLY A C 1
ATOM 558 O O . GLY A 1 71 ? -5.867 10.093 -13.377 1.00 75.88 71 GLY A O 1
ATOM 559 N N . ALA A 1 72 ? -3.652 9.835 -13.595 1.00 82.12 72 ALA A N 1
ATOM 560 C CA . ALA A 1 72 ? -3.655 8.430 -14.005 1.00 82.12 72 ALA A CA 1
ATOM 561 C C . ALA A 1 72 ? -3.889 7.503 -12.798 1.00 82.12 72 ALA A C 1
ATOM 563 O O . ALA A 1 72 ? -3.047 6.679 -12.424 1.00 82.12 72 ALA A O 1
ATOM 564 N N . THR A 1 73 ? -5.042 7.663 -12.148 1.00 82.81 73 THR A N 1
ATOM 565 C CA . THR A 1 73 ? -5.394 6.995 -10.886 1.00 82.81 73 THR A CA 1
ATOM 566 C C . THR A 1 73 ? -5.353 5.478 -10.995 1.00 82.81 73 THR A C 1
ATOM 568 O O . THR A 1 73 ? -4.887 4.829 -10.066 1.00 82.81 73 THR A O 1
ATOM 571 N N . VAL A 1 74 ? -5.732 4.909 -12.142 1.00 82.62 74 VAL A N 1
ATOM 572 C CA . VAL A 1 74 ? -5.685 3.457 -12.369 1.00 82.62 74 VAL A CA 1
ATOM 573 C C . VAL A 1 74 ? -4.261 2.908 -12.252 1.00 82.62 74 VAL A C 1
ATOM 575 O O . VAL A 1 74 ? -4.044 1.909 -11.569 1.00 82.62 74 VAL A O 1
ATOM 578 N N . ILE A 1 75 ? -3.281 3.576 -12.871 1.00 88.38 75 ILE A N 1
ATOM 579 C CA . ILE A 1 75 ? -1.865 3.196 -12.758 1.00 88.38 75 ILE A CA 1
ATOM 580 C C . ILE A 1 75 ? -1.390 3.417 -11.321 1.00 88.38 75 ILE A C 1
ATOM 582 O O . ILE A 1 75 ? -0.721 2.556 -10.751 1.00 88.38 75 ILE A O 1
ATOM 586 N N . GLY A 1 76 ? -1.762 4.552 -10.723 1.00 79.81 76 GLY A N 1
ATOM 587 C CA . GLY A 1 76 ? -1.314 4.913 -9.385 1.00 79.81 76 GLY A CA 1
ATOM 588 C C . GLY A 1 76 ? -1.803 3.956 -8.292 1.00 79.81 76 GLY A C 1
ATOM 589 O O . GLY A 1 76 ? -1.026 3.546 -7.430 1.00 79.81 76 GLY A O 1
ATOM 590 N N . ASP A 1 77 ? -3.076 3.571 -8.338 1.00 78.19 77 ASP A N 1
ATOM 591 C CA . ASP A 1 77 ? -3.681 2.648 -7.378 1.00 78.19 77 ASP A CA 1
ATOM 592 C C . ASP A 1 77 ? -3.198 1.211 -7.601 1.00 78.19 77 ASP A C 1
ATOM 594 O O . ASP A 1 77 ? -2.931 0.502 -6.632 1.00 78.19 77 ASP A O 1
ATOM 598 N N . PHE A 1 78 ? -2.985 0.798 -8.856 1.00 89.19 78 PHE A N 1
ATOM 599 C CA . PHE A 1 78 ? -2.358 -0.489 -9.154 1.00 89.19 78 PHE A CA 1
ATOM 600 C C . PHE A 1 78 ? -0.926 -0.558 -8.608 1.00 89.19 78 PHE A C 1
ATOM 602 O O . PHE A 1 78 ? -0.573 -1.513 -7.920 1.00 89.19 78 PHE A O 1
ATOM 609 N N . ALA A 1 79 ? -0.112 0.475 -8.842 1.00 90.69 79 ALA A N 1
ATOM 610 C CA . ALA A 1 79 ? 1.258 0.535 -8.343 1.00 90.69 79 ALA A CA 1
ATOM 611 C C . ALA A 1 79 ? 1.325 0.494 -6.806 1.00 90.69 79 ALA A C 1
ATOM 613 O O . ALA A 1 79 ? 2.234 -0.118 -6.245 1.00 90.69 79 ALA A O 1
ATOM 614 N N . TRP A 1 80 ? 0.339 1.079 -6.117 1.00 88.06 80 TRP A N 1
ATOM 615 C CA . TRP A 1 80 ? 0.247 1.023 -4.657 1.00 88.06 80 TRP A CA 1
ATOM 616 C C . TRP A 1 80 ? 0.063 -0.402 -4.112 1.00 88.06 80 TRP A C 1
ATOM 618 O O . TRP A 1 80 ? 0.680 -0.741 -3.104 1.00 88.06 80 TRP A O 1
ATOM 628 N N . GLU A 1 81 ? -0.734 -1.255 -4.762 1.00 91.88 81 GLU A N 1
ATOM 629 C CA . GLU A 1 81 ? -0.943 -2.646 -4.314 1.00 91.88 81 GLU A CA 1
ATOM 630 C C . GLU A 1 81 ? 0.367 -3.446 -4.331 1.00 91.88 81 GLU A C 1
ATOM 632 O O . GLU A 1 81 ? 0.668 -4.187 -3.391 1.00 91.88 81 GLU A O 1
ATOM 637 N N . PHE A 1 82 ? 1.185 -3.243 -5.366 1.00 95.62 82 PHE A N 1
ATOM 638 C CA . PHE A 1 82 ? 2.492 -3.886 -5.500 1.00 95.62 82 PHE A CA 1
ATOM 639 C C . PHE A 1 82 ? 3.550 -3.255 -4.593 1.00 95.62 82 PHE A C 1
ATOM 641 O O . PHE A 1 82 ? 4.332 -3.983 -3.986 1.00 95.62 82 PHE A O 1
ATOM 648 N N . GLU A 1 83 ? 3.537 -1.932 -4.401 1.00 88.12 83 GLU A N 1
ATOM 649 C CA . GLU A 1 83 ? 4.348 -1.279 -3.364 1.00 88.12 83 GLU A CA 1
ATOM 650 C C . GLU A 1 83 ? 4.043 -1.878 -1.982 1.00 88.12 83 GLU A C 1
ATOM 652 O O . GLU A 1 83 ? 4.962 -2.205 -1.232 1.00 88.12 83 GLU A O 1
ATOM 657 N N . ASN A 1 84 ? 2.761 -2.065 -1.652 1.00 84.75 84 ASN A N 1
ATOM 658 C CA . ASN A 1 84 ? 2.338 -2.642 -0.382 1.00 84.75 84 ASN A CA 1
ATOM 659 C C . ASN A 1 84 ? 2.783 -4.104 -0.231 1.00 84.75 84 ASN A C 1
ATOM 661 O O . ASN A 1 84 ? 3.285 -4.464 0.832 1.00 84.75 84 ASN A O 1
ATOM 665 N N . LEU A 1 85 ? 2.657 -4.924 -1.279 1.00 90.94 85 LEU A N 1
ATOM 666 C CA . LEU A 1 85 ? 3.162 -6.301 -1.285 1.00 90.94 85 LEU A CA 1
ATOM 667 C C . LEU A 1 85 ? 4.667 -6.350 -0.980 1.00 90.94 85 LEU A C 1
ATOM 669 O O . LEU A 1 85 ? 5.095 -7.088 -0.096 1.00 90.94 85 LEU A O 1
ATOM 673 N N . LEU A 1 86 ? 5.463 -5.521 -1.659 1.00 89.94 86 LEU A N 1
ATOM 674 C CA . LEU A 1 86 ? 6.914 -5.466 -1.462 1.00 89.94 86 LEU A CA 1
ATOM 675 C C . LEU A 1 86 ? 7.298 -4.897 -0.088 1.00 89.94 86 LEU A C 1
ATOM 677 O O . LEU A 1 86 ? 8.280 -5.342 0.505 1.00 89.94 86 LEU A O 1
ATOM 681 N N . ASN A 1 87 ? 6.510 -3.963 0.456 1.00 80.12 87 ASN A N 1
ATOM 682 C CA . ASN A 1 87 ? 6.703 -3.460 1.816 1.00 80.12 87 ASN A CA 1
ATOM 683 C C . ASN A 1 87 ? 6.577 -4.574 2.864 1.00 80.12 87 ASN A C 1
ATOM 685 O O . ASN A 1 87 ? 7.360 -4.570 3.808 1.00 80.12 87 ASN A O 1
ATOM 689 N N . GLN A 1 88 ? 5.649 -5.528 2.699 1.00 82.94 88 GLN A N 1
ATOM 690 C CA . GLN A 1 88 ? 5.508 -6.645 3.647 1.00 82.94 88 GLN A CA 1
ATOM 691 C C . GLN A 1 88 ? 6.738 -7.557 3.655 1.00 82.94 88 GLN A C 1
ATOM 693 O O . GLN A 1 88 ? 7.098 -8.109 4.690 1.00 82.94 88 GLN A O 1
ATOM 698 N N . ILE A 1 89 ? 7.419 -7.683 2.517 1.00 83.88 89 ILE A N 1
ATOM 699 C CA . ILE A 1 89 ? 8.661 -8.454 2.422 1.00 83.88 89 ILE A CA 1
ATOM 700 C C . ILE A 1 89 ? 9.804 -7.690 3.094 1.00 83.88 89 ILE A C 1
ATOM 702 O O . ILE A 1 89 ? 10.536 -8.256 3.901 1.00 83.88 89 ILE A O 1
ATOM 706 N N . LEU A 1 90 ? 9.918 -6.385 2.826 1.00 75.56 90 LEU A N 1
ATOM 707 C CA . LEU A 1 90 ? 10.930 -5.521 3.446 1.00 75.56 90 LEU A CA 1
ATOM 708 C C . LEU A 1 90 ? 10.762 -5.403 4.969 1.00 75.56 90 LEU A C 1
ATOM 710 O O . LEU A 1 90 ? 11.754 -5.279 5.682 1.00 75.56 90 LEU A O 1
ATOM 714 N N . SER A 1 91 ? 9.529 -5.452 5.483 1.00 77.06 91 SER A N 1
ATOM 715 C CA . SER A 1 91 ? 9.257 -5.475 6.926 1.00 77.06 91 SER A CA 1
ATOM 716 C C . SER A 1 91 ? 9.461 -6.852 7.563 1.00 77.06 91 SER A C 1
ATOM 718 O O . SER A 1 91 ? 9.332 -6.978 8.781 1.00 77.06 91 SER A O 1
ATOM 720 N N . GLY A 1 92 ? 9.749 -7.886 6.765 1.00 76.94 92 GLY A N 1
ATOM 721 C CA . GLY A 1 92 ? 9.853 -9.275 7.216 1.00 76.94 92 GLY A CA 1
ATOM 722 C C . GLY A 1 92 ? 8.511 -9.910 7.596 1.00 76.94 92 GLY A C 1
ATOM 723 O O . GLY A 1 92 ? 8.496 -10.955 8.237 1.00 76.94 92 GLY A O 1
ATOM 724 N N . SER A 1 93 ? 7.392 -9.276 7.239 1.00 76.25 93 SER A N 1
ATOM 725 C CA . SER A 1 93 ? 6.030 -9.762 7.499 1.00 76.25 93 SER A CA 1
ATOM 726 C C . SER A 1 93 ? 5.541 -10.776 6.462 1.00 76.25 93 SER A C 1
ATOM 728 O O . SER A 1 93 ? 4.542 -11.438 6.712 1.00 76.25 93 SER A O 1
ATOM 730 N N . LEU A 1 94 ? 6.230 -10.879 5.324 1.00 83.94 94 LEU A N 1
ATOM 731 C CA . LEU A 1 94 ? 5.986 -11.847 4.258 1.00 83.94 94 LEU A CA 1
ATOM 732 C C . LEU A 1 94 ? 7.322 -12.418 3.780 1.00 83.94 94 LEU A C 1
ATOM 734 O O . LEU A 1 94 ? 8.243 -11.658 3.465 1.00 83.94 94 LEU A O 1
ATOM 738 N N . ALA A 1 95 ? 7.449 -13.740 3.690 1.00 88.69 95 ALA A N 1
ATOM 739 C CA . ALA A 1 95 ? 8.670 -14.338 3.160 1.00 88.69 95 ALA A CA 1
ATOM 740 C C . ALA A 1 95 ? 8.780 -14.108 1.636 1.00 88.69 95 ALA A C 1
ATOM 742 O O . ALA A 1 95 ? 7.807 -14.318 0.907 1.00 88.69 95 ALA A O 1
ATOM 743 N N . PRO A 1 96 ? 9.954 -13.717 1.099 1.00 91.50 96 PRO A N 1
ATOM 744 C CA . PRO A 1 96 ? 10.120 -13.584 -0.343 1.00 91.50 96 PRO A CA 1
ATOM 745 C C . PRO A 1 96 ? 10.017 -14.960 -1.013 1.00 91.50 96 PRO A C 1
ATOM 747 O O . PRO A 1 96 ? 10.650 -15.925 -0.579 1.00 91.50 96 PRO A O 1
ATOM 750 N N . SER A 1 97 ? 9.253 -15.054 -2.103 1.00 95.06 97 SER A N 1
ATOM 751 C CA . SER A 1 97 ? 9.004 -16.319 -2.798 1.00 95.06 97 SER A CA 1
ATOM 752 C C . SER A 1 97 ? 9.029 -16.165 -4.325 1.00 95.06 97 SER A C 1
ATOM 754 O O . SER A 1 97 ? 8.806 -15.066 -4.847 1.00 95.06 97 SER A O 1
ATOM 756 N N . PRO A 1 98 ? 9.277 -17.259 -5.071 1.00 94.81 98 PRO A N 1
ATOM 757 C CA . PRO A 1 98 ? 9.170 -17.249 -6.528 1.00 94.81 98 PRO A CA 1
ATOM 758 C C . PRO A 1 98 ? 7.777 -16.844 -7.027 1.00 94.81 98 PRO A C 1
ATOM 760 O O . PRO A 1 98 ? 7.679 -16.170 -8.050 1.00 94.81 98 PRO A O 1
ATOM 763 N N . ASP A 1 99 ? 6.719 -17.197 -6.292 1.00 94.88 99 ASP A N 1
ATOM 764 C CA . ASP A 1 99 ? 5.335 -16.866 -6.648 1.00 94.88 99 ASP A CA 1
ATOM 765 C C . ASP A 1 99 ? 5.082 -15.358 -6.560 1.00 94.88 99 ASP A C 1
ATOM 767 O O . ASP A 1 99 ? 4.482 -14.771 -7.460 1.00 94.88 99 ASP A O 1
ATOM 771 N N . ILE A 1 100 ? 5.621 -14.698 -5.529 1.00 95.69 100 ILE A N 1
ATOM 772 C CA . ILE A 1 100 ? 5.587 -13.236 -5.426 1.00 95.69 100 ILE A CA 1
ATOM 773 C C . ILE A 1 100 ? 6.334 -12.609 -6.606 1.00 95.69 100 ILE A C 1
ATOM 775 O O . ILE A 1 100 ? 5.824 -11.688 -7.242 1.00 95.69 100 ILE A O 1
ATOM 779 N N . ALA A 1 101 ? 7.524 -13.114 -6.938 1.00 96.88 101 ALA A N 1
ATOM 780 C CA . ALA A 1 101 ? 8.292 -12.595 -8.065 1.00 96.88 101 ALA A CA 1
ATOM 781 C C . ALA A 1 101 ? 7.580 -12.795 -9.417 1.00 96.88 101 ALA A C 1
ATOM 783 O O . ALA A 1 101 ? 7.709 -11.948 -10.302 1.00 96.88 101 ALA A O 1
ATOM 784 N N . ALA A 1 102 ? 6.810 -13.874 -9.579 1.00 96.88 102 ALA A N 1
ATOM 785 C CA . ALA A 1 102 ? 5.975 -14.107 -10.755 1.00 96.88 102 ALA A CA 1
ATOM 786 C C . ALA A 1 102 ? 4.788 -13.131 -10.826 1.00 96.88 102 ALA A C 1
ATOM 788 O O . ALA A 1 102 ? 4.478 -12.613 -11.897 1.00 96.88 102 ALA A O 1
ATOM 789 N N . VAL A 1 103 ? 4.156 -12.821 -9.690 1.00 97.06 103 VAL A N 1
ATOM 790 C CA . VAL A 1 103 ? 3.066 -11.835 -9.633 1.00 97.06 103 VAL A CA 1
ATOM 791 C C . VAL A 1 103 ? 3.579 -10.418 -9.915 1.00 97.06 103 VAL A C 1
ATOM 793 O O . VAL A 1 103 ? 2.935 -9.679 -10.657 1.00 97.06 103 VAL A O 1
ATOM 796 N N . VAL A 1 104 ? 4.768 -10.052 -9.420 1.00 97.62 104 VAL A N 1
ATOM 797 C CA . VAL A 1 104 ? 5.429 -8.775 -9.759 1.00 97.62 104 VAL A CA 1
ATOM 798 C C . VAL A 1 104 ? 5.787 -8.711 -11.248 1.00 97.62 104 VAL A C 1
ATOM 800 O O . VAL A 1 104 ? 5.577 -7.677 -11.876 1.00 97.62 104 VAL A O 1
ATOM 803 N N . GLU A 1 105 ? 6.269 -9.806 -11.844 1.00 97.94 105 GLU A N 1
ATOM 804 C CA . GLU A 1 105 ? 6.522 -9.886 -13.293 1.00 97.94 105 GLU A CA 1
ATOM 805 C C . GLU A 1 105 ? 5.240 -9.640 -14.097 1.00 97.94 105 GLU A C 1
ATOM 807 O O . GLU A 1 105 ? 5.216 -8.795 -14.991 1.00 97.94 105 GLU A O 1
ATOM 812 N N . ALA A 1 106 ? 4.147 -10.308 -13.728 1.00 97.44 106 ALA A N 1
ATOM 813 C CA . ALA A 1 106 ? 2.859 -10.130 -14.386 1.00 97.44 106 ALA A CA 1
ATOM 814 C C . ALA A 1 106 ? 2.320 -8.692 -14.256 1.00 97.44 106 ALA A C 1
ATOM 816 O O . ALA A 1 106 ? 1.667 -8.191 -15.172 1.00 97.44 106 ALA A O 1
ATOM 817 N N . ALA A 1 107 ? 2.629 -8.003 -13.155 1.00 97.06 107 ALA A N 1
ATOM 818 C CA . ALA A 1 107 ? 2.284 -6.597 -12.958 1.00 97.06 107 ALA A CA 1
ATOM 819 C C . ALA A 1 107 ? 2.998 -5.671 -13.944 1.00 97.06 107 ALA A C 1
ATOM 821 O O . ALA A 1 107 ? 2.380 -4.768 -14.503 1.00 97.06 107 ALA A O 1
ATOM 822 N N . VAL A 1 108 ? 4.288 -5.913 -14.180 1.00 96.19 108 VAL A N 1
ATOM 823 C CA . VAL A 1 108 ? 5.083 -5.150 -15.151 1.00 96.19 108 VAL A CA 1
ATOM 824 C C . VAL A 1 108 ? 4.538 -5.345 -16.559 1.00 96.19 108 VAL A C 1
ATOM 826 O O . VAL A 1 108 ? 4.359 -4.373 -17.291 1.00 96.19 108 VAL A O 1
ATOM 829 N N . GLU A 1 109 ? 4.213 -6.586 -16.922 1.00 95.75 109 GLU A N 1
ATOM 830 C CA . GLU A 1 109 ? 3.620 -6.901 -18.224 1.00 95.75 109 GLU A CA 1
ATOM 831 C C . GLU A 1 109 ? 2.238 -6.259 -18.408 1.00 95.75 109 GLU A C 1
ATOM 833 O O . GLU A 1 109 ? 1.895 -5.828 -19.510 1.00 95.75 109 GLU A O 1
ATOM 838 N N . ALA A 1 110 ? 1.453 -6.143 -17.335 1.00 95.44 110 ALA A N 1
ATOM 839 C CA . ALA A 1 110 ? 0.160 -5.467 -17.364 1.00 95.44 110 ALA A CA 1
ATOM 840 C C . ALA A 1 110 ? 0.282 -3.934 -17.437 1.00 95.44 110 ALA A C 1
ATOM 842 O O . ALA A 1 110 ? -0.551 -3.285 -18.069 1.00 95.44 110 ALA A O 1
ATOM 843 N N . LEU A 1 111 ? 1.322 -3.347 -16.835 1.00 95.81 111 LEU A N 1
ATOM 844 C CA . LEU A 1 111 ? 1.577 -1.903 -16.875 1.00 95.81 111 LEU A CA 1
ATOM 845 C C . LEU A 1 111 ? 2.189 -1.433 -18.198 1.00 95.81 111 LEU A C 1
ATOM 847 O O . LEU A 1 111 ? 1.918 -0.309 -18.615 1.00 95.81 111 LEU A O 1
ATOM 851 N N . ALA A 1 112 ? 2.978 -2.273 -18.873 1.00 95.56 112 ALA A N 1
ATOM 852 C CA . ALA A 1 112 ? 3.651 -1.937 -20.128 1.00 95.56 112 ALA A CA 1
ATOM 853 C C . ALA A 1 112 ? 2.730 -1.281 -21.185 1.00 95.56 112 ALA A C 1
ATOM 855 O O . ALA A 1 112 ? 3.094 -0.223 -21.708 1.00 95.56 112 ALA A O 1
ATOM 856 N N . PRO A 1 113 ? 1.527 -1.816 -21.487 1.00 93.50 113 PRO A N 1
ATOM 857 C CA . PRO A 1 113 ? 0.607 -1.157 -22.414 1.00 93.50 113 PRO A CA 1
ATOM 858 C C . PRO A 1 113 ? 0.038 0.168 -21.895 1.00 93.50 113 PRO A C 1
ATOM 860 O O . PRO A 1 113 ? -0.275 1.046 -22.692 1.00 93.50 113 PRO A O 1
ATOM 863 N N . LEU A 1 114 ? -0.100 0.329 -20.577 1.00 92.75 114 LEU A N 1
ATOM 864 C CA . LEU A 1 114 ? -0.709 1.508 -19.951 1.00 92.75 114 LEU A CA 1
ATOM 865 C C . LEU A 1 114 ? 0.251 2.700 -19.868 1.00 92.75 114 LEU A C 1
ATOM 867 O O . LEU A 1 114 ? -0.191 3.838 -19.759 1.00 92.75 114 LEU A O 1
ATOM 871 N N . VAL A 1 115 ? 1.557 2.451 -19.962 1.00 93.50 115 VAL A N 1
ATOM 872 C CA . VAL A 1 115 ? 2.590 3.501 -20.017 1.00 93.50 115 VAL A CA 1
ATOM 873 C C . VAL A 1 115 ? 3.117 3.735 -21.442 1.00 93.50 115 VAL A C 1
ATOM 875 O O . VAL A 1 115 ? 4.071 4.487 -21.660 1.00 93.50 115 VAL A O 1
ATOM 878 N N . GLY A 1 116 ? 2.503 3.084 -22.436 1.00 90.75 116 GLY A N 1
ATOM 879 C CA . GLY A 1 116 ? 2.887 3.195 -23.843 1.00 90.75 116 GLY A CA 1
ATOM 880 C C . GLY A 1 116 ? 4.238 2.557 -24.179 1.00 90.75 116 GLY A C 1
ATOM 881 O O . GLY A 1 116 ? 4.856 2.942 -25.166 1.00 90.75 116 GLY A O 1
ATOM 882 N N . ASP A 1 117 ? 4.712 1.612 -23.365 1.00 90.12 117 ASP A N 1
ATOM 883 C CA . ASP A 1 117 ? 5.924 0.828 -23.647 1.00 90.12 117 ASP A CA 1
ATOM 884 C C . ASP A 1 117 ? 5.664 -0.229 -24.734 1.00 90.12 117 ASP A C 1
ATOM 886 O O . ASP A 1 117 ? 6.518 -0.539 -25.562 1.00 90.12 117 ASP A O 1
ATOM 890 N N . VAL A 1 118 ? 4.435 -0.752 -24.766 1.00 89.50 118 VAL A N 1
ATOM 891 C CA . VAL A 1 118 ? 3.912 -1.611 -25.835 1.00 89.50 118 VAL A CA 1
ATOM 892 C C . VAL A 1 118 ? 2.512 -1.141 -26.247 1.00 89.50 118 VAL A C 1
ATOM 894 O O . VAL A 1 118 ? 1.865 -0.418 -25.489 1.00 89.50 118 VAL A O 1
ATOM 897 N N . PRO A 1 119 ? 1.998 -1.534 -27.426 1.00 86.81 119 PRO A N 1
ATOM 898 C CA . PRO A 1 119 ? 0.646 -1.163 -27.835 1.00 86.81 119 PRO A CA 1
ATOM 899 C C . PRO A 1 119 ? -0.428 -1.692 -26.863 1.00 86.81 119 PRO A C 1
ATOM 901 O O . PRO A 1 119 ? -0.344 -2.854 -26.441 1.00 86.81 119 PRO A O 1
ATOM 904 N N . PRO A 1 120 ? -1.457 -0.888 -26.526 1.00 84.31 120 PRO A N 1
ATOM 905 C CA . PRO A 1 120 ? -2.544 -1.330 -25.666 1.00 84.31 120 PRO A CA 1
ATOM 906 C C . PRO A 1 120 ? -3.372 -2.438 -26.324 1.00 84.31 120 PRO A C 1
ATOM 908 O O . PRO A 1 120 ? -3.619 -2.435 -27.530 1.00 84.31 120 PRO A O 1
ATOM 911 N N . ARG A 1 121 ? -3.808 -3.401 -25.508 1.00 82.00 121 ARG A N 1
ATOM 912 C CA . ARG A 1 121 ? -4.748 -4.463 -25.897 1.00 82.00 121 ARG A CA 1
ATOM 913 C C . ARG A 1 121 ? -6.156 -4.092 -25.435 1.00 82.00 121 ARG A C 1
ATOM 915 O O . ARG A 1 121 ? -6.297 -3.358 -24.461 1.00 82.00 121 ARG A O 1
ATOM 922 N N . GLU A 1 122 ? -7.183 -4.653 -26.073 1.00 78.19 122 GLU A N 1
ATOM 923 C CA . GLU A 1 122 ? -8.594 -4.384 -25.729 1.00 78.19 122 GLU A CA 1
ATOM 924 C C . GLU A 1 122 ? -8.912 -4.629 -24.242 1.00 78.19 122 GLU A C 1
ATOM 926 O O . GLU A 1 122 ? -9.717 -3.913 -23.658 1.00 78.19 122 GLU A O 1
ATOM 931 N N . ASN A 1 123 ? -8.228 -5.580 -23.600 1.00 83.19 123 ASN A N 1
ATOM 932 C CA . ASN A 1 123 ? -8.435 -5.967 -22.204 1.00 83.19 123 ASN A CA 1
ATOM 933 C C . ASN A 1 123 ? -7.360 -5.432 -21.233 1.00 83.19 123 ASN A C 1
ATOM 935 O O . ASN A 1 123 ? -7.187 -5.981 -20.143 1.00 83.19 123 ASN A O 1
ATOM 939 N N . ALA A 1 124 ? -6.609 -4.388 -21.605 1.00 85.06 124 ALA A N 1
ATOM 940 C CA . ALA A 1 124 ? -5.459 -3.910 -20.826 1.00 85.06 124 ALA A CA 1
ATOM 941 C C . ALA A 1 124 ? -5.800 -3.476 -19.383 1.00 85.06 124 ALA A C 1
ATOM 943 O O . ALA A 1 124 ? -4.969 -3.630 -18.494 1.00 85.06 124 ALA A O 1
ATOM 944 N N . LEU A 1 125 ? -7.015 -2.983 -19.120 1.00 84.25 125 LEU A N 1
ATOM 945 C CA . LEU A 1 125 ? -7.456 -2.657 -17.754 1.00 84.25 125 LEU A CA 1
ATOM 946 C C . LEU A 1 125 ? -8.034 -3.871 -17.015 1.00 84.25 125 LEU A C 1
ATOM 948 O O . LEU A 1 125 ? -7.900 -3.981 -15.797 1.00 84.25 125 LEU A O 1
ATOM 952 N N . GLU A 1 126 ? -8.655 -4.805 -17.738 1.00 86.81 126 GLU A N 1
ATOM 953 C CA . GLU A 1 126 ? -9.315 -5.979 -17.152 1.00 86.81 126 GLU A CA 1
ATOM 954 C C . GLU A 1 126 ? -8.316 -6.926 -16.481 1.00 86.81 126 GLU A C 1
ATOM 956 O O . GLU A 1 126 ? -8.652 -7.584 -15.498 1.00 86.81 126 GLU A O 1
ATOM 961 N N . VAL A 1 127 ? -7.073 -6.968 -16.971 1.00 90.44 127 VAL A N 1
ATOM 962 C CA . VAL A 1 127 ? -6.003 -7.797 -16.394 1.00 90.44 127 VAL A CA 1
ATOM 963 C C . VAL A 1 127 ? -5.493 -7.280 -15.045 1.00 90.44 127 VAL A C 1
ATOM 965 O O . VAL A 1 127 ? -4.913 -8.055 -14.286 1.00 90.44 127 VAL A O 1
ATOM 968 N N . LEU A 1 128 ? -5.734 -6.007 -14.703 1.00 90.00 128 LEU A N 1
ATOM 969 C CA . LEU A 1 128 ? -5.239 -5.416 -13.456 1.00 90.00 128 LEU A CA 1
ATOM 970 C C . LEU A 1 128 ? -5.950 -5.992 -12.226 1.00 90.00 128 LEU A C 1
ATOM 972 O O . LEU A 1 128 ? -5.300 -6.357 -11.248 1.00 90.00 128 LEU A O 1
ATOM 976 N N . ALA A 1 129 ? -7.280 -6.108 -12.264 1.00 85.81 129 ALA A N 1
ATOM 977 C CA . ALA A 1 129 ? -8.061 -6.538 -11.103 1.00 85.81 129 ALA A CA 1
ATOM 978 C C . ALA A 1 129 ? -7.722 -7.971 -10.627 1.00 85.81 129 ALA A C 1
ATOM 980 O O . ALA A 1 129 ? -7.531 -8.156 -9.421 1.00 85.81 129 ALA A O 1
ATOM 981 N N . PRO A 1 130 ? -7.569 -8.979 -11.512 1.00 91.50 130 PRO A N 1
ATOM 982 C CA . PRO A 1 130 ? -7.086 -10.302 -11.120 1.00 91.50 130 PRO A CA 1
ATOM 983 C C . PRO A 1 130 ? -5.694 -10.278 -10.480 1.00 91.50 130 PRO A C 1
ATOM 985 O O . PRO A 1 130 ? -5.466 -11.005 -9.516 1.00 91.50 130 PRO A O 1
ATOM 988 N N . LEU A 1 131 ? -4.777 -9.442 -10.978 1.00 93.69 131 LEU A N 1
ATOM 989 C CA . LEU A 1 131 ? -3.418 -9.326 -10.438 1.00 93.69 131 LEU A CA 1
ATOM 990 C C . LEU A 1 131 ? -3.401 -8.677 -9.054 1.00 93.69 131 LEU A C 1
ATOM 992 O O . LEU A 1 131 ? -2.713 -9.166 -8.161 1.00 93.69 131 LEU A O 1
ATOM 996 N N . VAL A 1 132 ? -4.220 -7.646 -8.838 1.00 89.50 132 VAL A N 1
ATOM 997 C CA . VAL A 1 132 ? -4.453 -7.084 -7.499 1.00 89.50 132 VAL A CA 1
ATOM 998 C C . VAL A 1 132 ? -5.029 -8.149 -6.562 1.00 89.50 132 VAL A C 1
ATOM 1000 O O . VAL A 1 132 ? -4.592 -8.274 -5.420 1.00 89.50 132 VAL A O 1
ATOM 1003 N N . GLY A 1 133 ? -5.972 -8.964 -7.044 1.00 86.12 133 GLY A N 1
ATOM 1004 C CA . GLY A 1 133 ? -6.507 -10.103 -6.297 1.00 86.12 133 GLY A CA 1
ATOM 1005 C C . GLY A 1 133 ? -5.428 -11.113 -5.891 1.00 86.12 133 GLY A C 1
ATOM 1006 O O . GLY A 1 133 ? -5.396 -11.530 -4.737 1.00 86.12 133 GLY A O 1
ATOM 1007 N N . GLN A 1 134 ? -4.517 -11.461 -6.803 1.00 91.88 134 GLN A N 1
ATOM 1008 C CA . GLN A 1 134 ? -3.391 -12.363 -6.529 1.00 91.88 134 GLN A CA 1
ATOM 1009 C C . GLN A 1 134 ? -2.406 -11.764 -5.521 1.00 91.88 134 GLN A C 1
ATOM 1011 O O . GLN A 1 134 ? -2.059 -12.431 -4.548 1.00 91.88 134 GLN A O 1
ATOM 1016 N N . ALA A 1 135 ? -2.007 -10.501 -5.701 1.00 88.94 135 ALA A N 1
ATOM 1017 C CA . ALA A 1 135 ? -1.139 -9.796 -4.762 1.00 88.94 135 ALA A CA 1
ATOM 1018 C C . ALA A 1 135 ? -1.744 -9.773 -3.349 1.00 88.94 135 ALA A C 1
ATOM 1020 O O . ALA A 1 135 ? -1.067 -10.104 -2.380 1.00 88.94 135 ALA A O 1
ATOM 1021 N N . ARG A 1 136 ? -3.043 -9.473 -3.222 1.00 86.75 136 ARG A N 1
ATOM 1022 C CA . ARG A 1 136 ? -3.754 -9.493 -1.933 1.00 86.75 136 ARG A CA 1
ATOM 1023 C C . ARG A 1 136 ? -3.913 -10.896 -1.352 1.00 86.75 136 ARG A C 1
ATOM 1025 O O . ARG A 1 136 ? -3.848 -11.043 -0.137 1.00 86.75 136 ARG A O 1
ATOM 1032 N N . ALA A 1 137 ? -4.117 -11.916 -2.181 1.00 86.94 137 ALA A N 1
ATOM 1033 C CA . ALA A 1 137 ? -4.184 -13.298 -1.715 1.00 86.94 137 ALA A CA 1
ATOM 1034 C C . ALA A 1 137 ? -2.839 -13.747 -1.128 1.00 86.94 137 ALA A C 1
ATOM 1036 O O . ALA A 1 137 ? -2.820 -14.341 -0.056 1.00 86.94 137 ALA A O 1
ATOM 1037 N N . LEU A 1 138 ? -1.717 -13.386 -1.759 1.00 87.06 138 LEU A N 1
ATOM 1038 C CA . LEU A 1 138 ? -0.376 -13.665 -1.231 1.00 87.06 138 LEU A CA 1
ATOM 1039 C C . LEU A 1 138 ? -0.136 -13.018 0.143 1.00 87.06 138 LEU A C 1
ATOM 1041 O O . LEU A 1 138 ? 0.552 -13.604 0.970 1.00 87.06 138 LEU A O 1
ATOM 1045 N N . LEU A 1 139 ? -0.768 -11.874 0.426 1.00 78.25 139 LEU A N 1
ATOM 1046 C CA . LEU A 1 139 ? -0.756 -11.254 1.759 1.00 78.25 139 LEU A CA 1
ATOM 1047 C C . LEU A 1 139 ? -1.572 -12.023 2.813 1.00 78.25 139 LEU A C 1
ATOM 1049 O O . LEU A 1 139 ? -1.391 -11.793 4.004 1.00 78.25 139 LEU A O 1
ATOM 1053 N N . GLN A 1 140 ? -2.501 -12.889 2.399 1.00 68.25 140 GLN A N 1
ATOM 1054 C CA . GLN A 1 140 ? -3.384 -13.649 3.292 1.00 68.25 140 GLN A CA 1
ATOM 1055 C C . GLN A 1 140 ? -2.929 -15.100 3.508 1.00 68.25 140 GLN A C 1
ATOM 1057 O O . GLN A 1 140 ? -3.321 -15.704 4.501 1.00 68.25 140 GLN A O 1
ATOM 1062 N N . VAL A 1 141 ? -2.115 -15.668 2.611 1.00 54.69 141 VAL A N 1
ATOM 1063 C CA . VAL A 1 141 ? -1.739 -17.098 2.630 1.00 54.69 141 VAL A CA 1
ATOM 1064 C C . VAL A 1 141 ? -0.822 -17.477 3.808 1.00 54.69 141 VAL A C 1
ATOM 1066 O O . VAL A 1 141 ? -0.818 -18.638 4.201 1.00 54.69 141 VAL A O 1
ATOM 1069 N N . GLU A 1 142 ? -0.134 -16.530 4.453 1.00 45.03 142 GLU A N 1
ATOM 1070 C CA . GLU A 1 142 ? 0.609 -16.786 5.708 1.00 45.03 142 GLU A CA 1
ATOM 1071 C C . GLU A 1 142 ? -0.228 -16.581 6.988 1.00 45.03 142 GLU A C 1
ATOM 1073 O O . GLU A 1 142 ? 0.268 -16.790 8.092 1.00 45.03 142 GLU A O 1
ATOM 1078 N N . ALA A 1 143 ? -1.516 -16.234 6.872 1.00 34.62 143 ALA A N 1
ATOM 1079 C CA . ALA A 1 143 ? -2.425 -16.130 8.013 1.00 34.62 143 ALA A CA 1
ATOM 1080 C C . ALA A 1 143 ? -3.225 -17.432 8.227 1.00 34.62 143 ALA A C 1
ATOM 1082 O O . ALA A 1 143 ? -4.453 -17.447 8.126 1.00 34.62 143 ALA A O 1
ATOM 1083 N N . GLU A 1 144 ? -2.543 -18.533 8.555 1.00 31.80 144 GLU A N 1
ATOM 1084 C CA . GLU A 1 144 ? -3.186 -19.619 9.311 1.00 31.80 144 GLU A CA 1
ATOM 1085 C C . GLU A 1 144 ? -3.379 -19.176 10.778 1.00 31.80 144 GLU A C 1
ATOM 1087 O O . GLU A 1 144 ? -2.546 -18.446 11.322 1.00 31.80 144 GLU A O 1
ATOM 1092 N N . PRO A 1 145 ? -4.489 -19.554 11.444 1.00 37.88 145 PRO A N 1
ATOM 1093 C CA . PRO A 1 145 ? -4.866 -18.994 12.733 1.00 37.88 145 PRO A CA 1
ATOM 1094 C C . PRO A 1 145 ? -4.100 -19.694 13.859 1.00 37.88 145 PRO A C 1
ATOM 1096 O O . PRO A 1 145 ? -4.644 -20.554 14.550 1.00 37.88 145 PRO A O 1
ATOM 1099 N N . GLU A 1 146 ? -2.844 -19.315 14.083 1.00 32.34 146 GLU A N 1
ATOM 1100 C CA . GLU A 1 146 ? -2.153 -19.674 15.318 1.00 32.34 146 GLU A CA 1
ATOM 1101 C C . GLU A 1 146 ? -2.425 -18.610 16.385 1.00 32.34 146 GLU A C 1
ATOM 1103 O O . GLU A 1 146 ? -1.850 -17.522 16.434 1.00 32.34 146 GLU A O 1
ATOM 1108 N N . ALA A 1 147 ? -3.373 -18.934 17.259 1.00 42.09 147 ALA A N 1
ATOM 1109 C CA . ALA A 1 147 ? -3.578 -18.228 18.505 1.00 42.09 147 ALA A CA 1
ATOM 1110 C C . ALA A 1 147 ? -2.371 -18.445 19.437 1.00 42.09 147 ALA A C 1
ATOM 1112 O O . ALA A 1 147 ? -2.412 -19.343 20.269 1.00 42.09 147 ALA A O 1
ATOM 1113 N N . ALA A 1 148 ? -1.320 -17.623 19.334 1.00 41.25 148 ALA A N 1
ATOM 1114 C CA . ALA A 1 148 ? -0.390 -17.330 20.432 1.00 41.25 148 ALA A CA 1
ATOM 1115 C C . ALA A 1 148 ? 0.605 -16.212 20.061 1.00 41.25 148 ALA A C 1
ATOM 1117 O O . ALA A 1 148 ? 1.541 -16.419 19.303 1.00 41.25 148 ALA A O 1
ATOM 1118 N N . VAL A 1 149 ? 0.426 -15.054 20.709 1.00 40.97 149 VAL A N 1
ATOM 1119 C CA . VAL A 1 149 ? 1.375 -13.928 20.833 1.00 40.97 149 VAL A CA 1
ATOM 1120 C C . VAL A 1 149 ? 1.799 -13.282 19.507 1.00 40.97 149 VAL A C 1
ATOM 1122 O O . VAL A 1 149 ? 2.843 -13.587 18.943 1.00 40.97 149 VAL A O 1
ATOM 1125 N N . ALA A 1 150 ? 1.016 -12.295 19.062 1.00 34.75 150 ALA A N 1
ATOM 1126 C CA . ALA A 1 150 ? 1.430 -11.385 17.999 1.00 34.75 150 ALA A CA 1
ATOM 1127 C C . ALA A 1 150 ? 2.798 -10.754 18.346 1.00 34.75 150 ALA A C 1
ATOM 1129 O O . ALA A 1 150 ? 2.913 -10.119 19.403 1.00 34.75 150 ALA A O 1
ATOM 1130 N N . PRO A 1 151 ? 3.829 -10.875 17.486 1.00 37.66 151 PRO A N 1
ATOM 1131 C CA . PRO A 1 151 ? 4.938 -9.95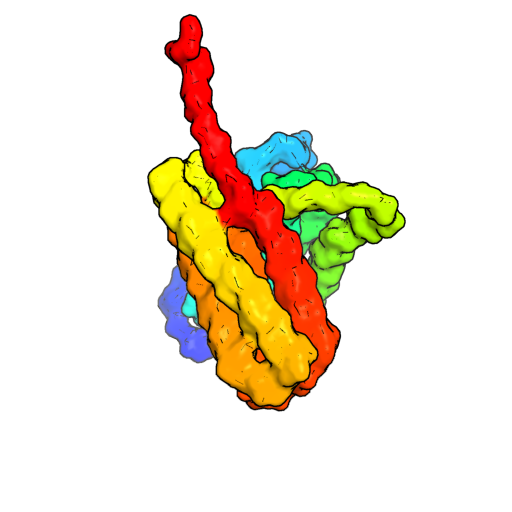1 17.552 1.00 37.66 151 PRO A CA 1
ATOM 1132 C C . PRO A 1 151 ? 4.352 -8.567 17.297 1.00 37.66 151 PRO A C 1
ATOM 1134 O O . PRO A 1 151 ? 3.621 -8.342 16.331 1.00 37.66 151 PRO A O 1
ATOM 1137 N N . LEU A 1 152 ? 4.629 -7.656 18.220 1.00 38.91 152 LEU A N 1
ATOM 1138 C CA . LEU A 1 152 ? 4.267 -6.254 18.099 1.00 38.91 152 LEU A CA 1
ATOM 1139 C C . LEU A 1 152 ? 4.713 -5.759 16.718 1.00 38.91 152 LEU A C 1
ATOM 1141 O O . LEU A 1 152 ? 5.854 -6.046 16.334 1.00 38.91 152 LEU A O 1
ATOM 1145 N N . PRO A 1 153 ? 3.853 -5.059 15.960 1.00 39.75 153 PRO A N 1
ATOM 1146 C CA . PRO A 1 153 ? 4.240 -4.576 14.648 1.00 39.75 153 PRO A CA 1
ATOM 1147 C C . PRO A 1 153 ? 5.477 -3.683 14.813 1.00 39.75 153 PRO A C 1
ATOM 1149 O O . PRO A 1 153 ? 5.439 -2.674 15.514 1.00 39.75 153 PRO A O 1
ATOM 1152 N N . HIS A 1 154 ? 6.600 -4.089 14.218 1.00 43.53 154 HIS A N 1
ATOM 1153 C CA . HIS A 1 154 ? 7.809 -3.274 14.185 1.00 43.53 154 HIS A CA 1
ATOM 1154 C C . HIS A 1 154 ? 7.557 -2.130 13.214 1.00 43.53 154 HIS A C 1
ATOM 1156 O O . HIS A 1 154 ? 7.506 -2.318 12.000 1.00 43.53 154 HIS A O 1
ATOM 1162 N N . TRP A 1 155 ? 7.338 -0.938 13.749 1.00 52.44 155 TRP A N 1
ATOM 1163 C CA . TRP A 1 155 ? 7.196 0.251 12.929 1.00 52.44 155 TRP A CA 1
ATOM 1164 C C . TRP A 1 155 ? 8.600 0.757 12.667 1.00 52.44 155 TRP A C 1
ATOM 1166 O O . TRP A 1 155 ? 9.272 1.223 13.585 1.00 52.44 155 TRP A O 1
ATOM 1176 N N . LEU A 1 156 ? 9.071 0.600 11.431 1.00 50.94 156 LEU A N 1
ATOM 1177 C CA . LEU A 1 156 ? 10.345 1.178 11.029 1.00 50.94 156 LEU A CA 1
ATOM 1178 C C . LEU A 1 156 ? 10.209 2.705 11.084 1.00 50.94 156 LEU A C 1
ATOM 1180 O O . LEU A 1 156 ? 9.629 3.317 10.188 1.00 50.94 156 LEU A O 1
ATOM 1184 N N . ILE A 1 157 ? 10.760 3.320 12.132 1.00 53.97 157 ILE A N 1
ATOM 1185 C CA . ILE A 1 157 ? 11.390 4.631 11.964 1.00 53.97 157 ILE A CA 1
ATOM 1186 C C . ILE A 1 157 ? 12.501 4.399 10.940 1.00 53.97 157 ILE A C 1
ATOM 1188 O O . ILE A 1 157 ? 13.244 3.417 11.058 1.00 53.97 157 ILE A O 1
ATOM 1192 N N . ALA A 1 158 ? 12.559 5.226 9.898 1.00 53.25 158 ALA A N 1
ATOM 1193 C CA . ALA A 1 158 ? 13.532 5.005 8.840 1.00 53.25 158 ALA A CA 1
ATOM 1194 C C . ALA A 1 158 ? 14.962 5.032 9.438 1.00 53.25 158 ALA A C 1
ATOM 1196 O O . ALA A 1 158 ? 15.239 5.847 10.324 1.00 53.25 158 ALA A O 1
ATOM 1197 N N . PRO A 1 159 ? 15.854 4.102 9.041 1.00 51.94 159 PRO A N 1
ATOM 1198 C CA . PRO A 1 159 ? 17.153 3.898 9.695 1.00 51.94 159 PRO A CA 1
ATOM 1199 C C . PRO A 1 159 ? 18.104 5.102 9.584 1.00 51.94 159 PRO A C 1
ATOM 1201 O O . PRO A 1 159 ? 19.131 5.140 10.257 1.00 51.94 159 PRO A O 1
ATOM 1204 N N . ASP A 1 160 ? 17.769 6.067 8.733 1.00 57.62 160 ASP A N 1
ATOM 1205 C CA . ASP A 1 160 ? 18.472 7.312 8.443 1.00 57.62 160 ASP A CA 1
ATOM 1206 C C . ASP A 1 160 ? 17.916 8.539 9.195 1.00 57.62 160 ASP A C 1
ATOM 1208 O O . ASP A 1 160 ? 18.431 9.644 9.019 1.00 57.62 160 ASP A O 1
ATOM 1212 N N . ILE A 1 161 ? 16.904 8.369 10.055 1.00 59.81 161 ILE A N 1
ATOM 1213 C CA . ILE A 1 161 ? 16.363 9.458 10.877 1.00 59.81 161 ILE A CA 1
ATOM 1214 C C . ILE A 1 161 ? 17.282 9.752 12.056 1.00 59.81 161 ILE A C 1
ATOM 1216 O O . ILE A 1 161 ? 17.713 8.858 12.787 1.00 59.81 161 ILE A O 1
ATOM 1220 N N . ASP A 1 162 ? 17.540 11.040 12.264 1.00 65.94 162 ASP A N 1
ATOM 1221 C CA . ASP A 1 162 ? 18.288 11.523 13.414 1.00 65.94 162 ASP A CA 1
ATOM 1222 C C . ASP A 1 162 ? 17.558 11.132 14.726 1.00 65.94 162 ASP A C 1
ATOM 1224 O O . ASP A 1 162 ? 16.366 11.430 14.887 1.00 65.94 162 ASP A O 1
ATOM 1228 N N . PRO A 1 163 ? 18.249 10.448 15.664 1.00 62.25 163 PRO A N 1
ATOM 1229 C CA . PRO A 1 163 ? 17.677 9.990 16.927 1.00 62.25 163 PRO A CA 1
ATOM 1230 C C . PRO A 1 163 ? 16.961 11.069 17.745 1.00 62.25 163 PRO A C 1
ATOM 1232 O O . PRO A 1 163 ? 16.023 10.739 18.465 1.00 62.25 163 PRO A O 1
ATOM 1235 N N . GLU A 1 164 ? 17.365 12.337 17.636 1.00 68.56 164 GLU A N 1
ATOM 1236 C CA . GLU A 1 164 ? 16.709 13.448 18.335 1.00 68.56 164 GLU A CA 1
ATOM 1237 C C . GLU A 1 164 ? 15.285 13.679 17.804 1.00 68.56 164 GLU A C 1
ATOM 1239 O O . GLU A 1 164 ? 14.340 13.824 18.578 1.00 68.56 164 GLU A O 1
ATOM 1244 N N . PHE A 1 165 ? 15.092 13.610 16.484 1.00 70.50 165 PHE A N 1
ATOM 1245 C CA . PHE A 1 165 ? 13.763 13.721 15.877 1.00 70.50 165 PHE A CA 1
ATOM 1246 C C . PHE A 1 165 ? 12.895 12.497 16.171 1.00 70.50 165 PHE A C 1
ATOM 1248 O O . PHE A 1 165 ? 11.684 12.635 16.337 1.00 70.50 165 PHE A O 1
ATOM 1255 N N . ALA A 1 166 ? 13.499 11.310 16.272 1.00 70.88 166 ALA A N 1
ATOM 1256 C CA . ALA A 1 166 ? 12.798 10.099 16.688 1.00 70.88 166 ALA A CA 1
ATOM 1257 C C . ALA A 1 166 ? 12.320 10.179 18.151 1.00 70.88 166 ALA A C 1
ATOM 1259 O O . ALA A 1 166 ? 11.197 9.772 18.443 1.00 70.88 166 ALA A O 1
ATOM 1260 N N . GLU A 1 167 ? 13.140 10.720 19.059 1.00 73.81 167 GLU A N 1
ATOM 1261 C CA . GLU A 1 167 ? 12.777 10.950 20.465 1.00 73.81 167 GLU A CA 1
ATOM 1262 C C . GLU A 1 167 ? 11.600 11.929 20.587 1.00 73.81 167 GLU A C 1
ATOM 1264 O O . GLU A 1 167 ? 10.588 11.584 21.198 1.00 73.81 167 GLU A O 1
ATOM 1269 N N . VAL A 1 168 ? 11.683 13.094 19.932 1.00 78.19 168 VAL A N 1
ATOM 1270 C CA . VAL A 1 168 ? 10.599 14.096 19.919 1.00 78.19 168 VAL A CA 1
ATOM 1271 C C . VAL A 1 168 ? 9.308 13.504 19.356 1.00 78.19 168 VAL A C 1
ATOM 1273 O O . VAL A 1 168 ? 8.236 13.658 19.939 1.00 78.19 168 VAL A O 1
ATOM 1276 N N . PHE A 1 169 ? 9.407 12.768 18.250 1.00 82.12 169 PHE A N 1
ATOM 1277 C CA . PHE A 1 169 ? 8.265 12.093 17.650 1.00 82.12 169 PHE A CA 1
ATOM 1278 C C . PHE A 1 169 ? 7.607 11.085 18.611 1.00 82.12 169 PHE A C 1
ATOM 1280 O O . PHE A 1 169 ? 6.380 11.045 18.706 1.00 82.12 169 PHE A O 1
ATOM 1287 N N . LEU A 1 170 ? 8.391 10.274 19.330 1.00 81.25 170 LEU A N 1
ATOM 1288 C CA . LEU A 1 170 ? 7.852 9.293 20.277 1.00 81.25 170 LEU A CA 1
ATOM 1289 C C . LEU A 1 170 ? 7.161 9.968 21.468 1.00 81.25 170 LEU A C 1
ATOM 1291 O O . LEU A 1 170 ? 6.108 9.497 21.894 1.00 81.25 170 LEU A O 1
ATOM 1295 N N . GLU A 1 171 ? 7.700 11.079 21.975 1.00 82.31 171 GLU A N 1
ATOM 1296 C CA . GLU A 1 171 ? 7.051 11.873 23.027 1.00 82.31 171 GLU A CA 1
ATOM 1297 C C . GLU A 1 171 ? 5.704 12.446 22.562 1.00 82.31 171 GLU A C 1
ATOM 1299 O O . GLU A 1 171 ? 4.693 12.320 23.262 1.00 82.31 171 GLU A O 1
ATOM 1304 N N . GLU A 1 172 ? 5.652 13.013 21.354 1.00 83.81 172 GLU A N 1
ATOM 1305 C CA . GLU A 1 172 ? 4.401 13.488 20.754 1.00 83.81 172 GLU A CA 1
ATOM 1306 C C . GLU A 1 172 ? 3.401 12.340 20.561 1.00 83.81 172 GLU A C 1
ATOM 1308 O O . GLU A 1 172 ? 2.224 12.456 20.916 1.00 83.81 172 GLU A O 1
ATOM 1313 N N . ALA A 1 173 ? 3.871 11.197 20.057 1.00 88.25 173 ALA A N 1
ATOM 1314 C CA . ALA A 1 173 ? 3.044 10.023 19.826 1.00 88.25 173 ALA A CA 1
ATOM 1315 C C . ALA A 1 173 ? 2.464 9.451 21.131 1.00 88.25 173 ALA A C 1
ATOM 1317 O O . ALA A 1 173 ? 1.308 9.020 21.150 1.00 88.25 173 ALA A O 1
ATOM 1318 N N . GLN A 1 174 ? 3.215 9.495 22.238 1.00 88.94 174 GLN A N 1
ATOM 1319 C CA . GLN A 1 174 ? 2.727 9.118 23.570 1.00 88.94 174 GLN A CA 1
ATOM 1320 C C . GLN A 1 174 ? 1.602 10.044 24.042 1.00 88.94 174 GLN A C 1
ATOM 1322 O O . GLN A 1 174 ? 0.584 9.569 24.557 1.00 88.94 174 GLN A O 1
ATOM 1327 N N . GLY A 1 175 ? 1.751 11.356 23.835 1.00 89.31 175 GLY A N 1
ATOM 1328 C CA . GLY A 1 175 ? 0.714 12.339 24.157 1.00 89.31 175 GLY A CA 1
ATOM 1329 C C . GLY A 1 175 ? -0.581 12.106 23.374 1.00 89.31 175 GLY A C 1
ATOM 1330 O O . GLY A 1 175 ? -1.681 12.129 23.942 1.00 89.31 175 GLY A O 1
ATOM 1331 N N . GLU A 1 176 ? -0.462 11.808 22.081 1.00 93.62 176 GLU A N 1
ATOM 1332 C CA . GLU A 1 176 ? -1.621 11.506 21.241 1.00 93.62 176 GLU A CA 1
ATOM 1333 C C . GLU A 1 176 ? -2.267 10.167 21.605 1.00 93.62 176 GLU A C 1
ATOM 1335 O O . GLU A 1 176 ? -3.493 10.071 21.686 1.00 93.62 176 GLU A O 1
ATOM 1340 N N . LEU A 1 177 ? -1.477 9.146 21.938 1.00 93.12 177 LEU A N 1
ATOM 1341 C CA . LEU A 1 177 ? -2.008 7.865 22.397 1.00 93.12 177 LEU A CA 1
ATOM 1342 C C . LEU A 1 177 ? -2.778 7.989 23.721 1.00 93.12 177 LEU A C 1
ATOM 1344 O O . LEU A 1 177 ? -3.859 7.410 23.874 1.00 93.12 177 LEU A O 1
ATOM 1348 N N . ALA A 1 178 ? -2.267 8.776 24.670 1.00 92.88 178 ALA A N 1
ATOM 1349 C CA . ALA A 1 178 ? -2.978 9.074 25.911 1.00 92.88 178 ALA A CA 1
ATOM 1350 C C . ALA A 1 178 ? -4.317 9.783 25.638 1.00 92.88 178 ALA A C 1
ATOM 1352 O O . ALA A 1 178 ? -5.336 9.465 26.262 1.00 92.88 178 ALA A O 1
ATOM 1353 N N . THR A 1 179 ? -4.336 10.696 24.663 1.00 95.38 179 THR A N 1
ATOM 1354 C CA . THR A 1 179 ? -5.562 11.358 24.199 1.00 95.38 179 THR A CA 1
ATOM 1355 C C . THR A 1 179 ? -6.545 10.348 23.610 1.00 95.38 179 THR A C 1
ATOM 1357 O O . THR A 1 179 ? -7.714 10.344 24.002 1.00 95.38 179 THR A O 1
ATOM 1360 N N . ILE A 1 180 ? -6.085 9.444 22.741 1.00 97.00 180 ILE A N 1
ATOM 1361 C CA . ILE A 1 180 ? -6.936 8.416 22.128 1.00 97.00 180 ILE A CA 1
ATOM 1362 C C . ILE A 1 180 ? -7.602 7.550 23.200 1.00 97.00 180 ILE A C 1
ATOM 1364 O O . ILE A 1 180 ? -8.823 7.417 23.205 1.00 97.00 180 ILE A O 1
ATOM 1368 N N . ARG A 1 181 ? -6.831 7.030 24.160 1.00 96.69 181 ARG A N 1
ATOM 1369 C CA . ARG A 1 181 ? -7.346 6.184 25.252 1.00 96.69 181 ARG A CA 1
ATOM 1370 C C . ARG A 1 181 ? -8.400 6.876 26.104 1.00 96.69 181 ARG A C 1
ATOM 1372 O O . ARG A 1 181 ? -9.432 6.295 26.428 1.00 96.69 181 ARG A O 1
ATOM 1379 N N . LYS A 1 182 ? -8.157 8.140 26.451 1.00 97.25 182 LYS A N 1
ATOM 1380 C CA . LYS A 1 182 ? -9.118 8.928 27.221 1.00 97.25 182 LYS A CA 1
ATOM 1381 C C . LYS A 1 182 ? -10.438 9.072 26.463 1.00 97.25 182 LYS A C 1
ATOM 1383 O O . LYS A 1 182 ? -11.503 8.838 27.028 1.00 97.25 182 LYS A O 1
ATOM 1388 N N . TYR A 1 183 ? -10.377 9.481 25.199 1.00 97.88 183 TYR A N 1
ATOM 1389 C CA . TYR A 1 183 ? -11.585 9.820 24.450 1.00 97.88 183 TYR A CA 1
ATOM 1390 C C . TYR A 1 183 ? -12.306 8.612 23.858 1.00 97.88 183 TYR A C 1
ATOM 1392 O O . TYR A 1 183 ? -13.512 8.703 23.644 1.00 97.88 183 TYR A O 1
ATOM 1400 N N . VAL A 1 184 ? -11.634 7.473 23.665 1.00 97.62 184 VAL A N 1
ATOM 1401 C CA . VAL A 1 184 ? -12.324 6.235 23.285 1.00 97.62 184 VAL A CA 1
ATOM 1402 C C . VAL A 1 184 ? -13.162 5.702 24.444 1.00 97.62 184 VAL A C 1
ATOM 1404 O O . VAL A 1 184 ? -14.315 5.356 24.221 1.00 97.62 184 VAL A O 1
ATOM 1407 N N . SER A 1 185 ? -12.660 5.762 25.683 1.00 97.31 185 SER A N 1
ATOM 1408 C CA . SER A 1 185 ? -13.441 5.416 26.880 1.00 97.31 185 SER A CA 1
ATOM 1409 C C . SER A 1 185 ? -14.666 6.327 27.038 1.00 97.31 185 SER A C 1
ATOM 1411 O O . SER A 1 185 ? -15.773 5.830 27.227 1.00 97.31 185 SER A O 1
ATOM 1413 N N . ILE A 1 186 ? -14.507 7.645 26.856 1.00 97.38 186 ILE A N 1
ATOM 1414 C CA . ILE A 1 186 ? -15.634 8.598 26.871 1.00 97.38 186 ILE A CA 1
ATOM 1415 C C . ILE A 1 186 ? -16.655 8.274 25.769 1.00 97.38 186 ILE A C 1
ATOM 1417 O O . ILE A 1 186 ? -17.863 8.377 25.984 1.00 9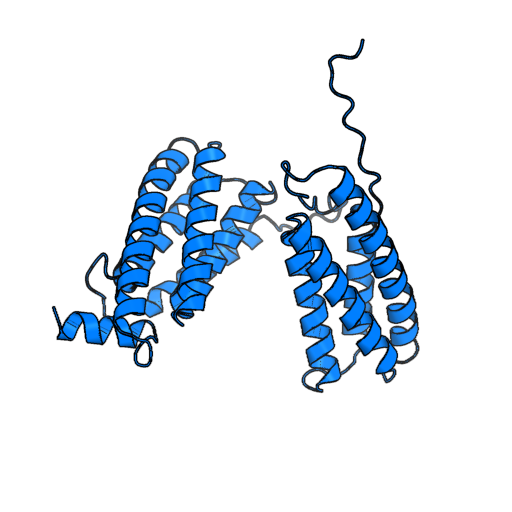7.38 186 ILE A O 1
ATOM 1421 N N . TRP A 1 187 ? -16.187 7.907 24.574 1.00 97.94 187 TRP A N 1
ATOM 1422 C CA . TRP A 1 187 ? -17.076 7.589 23.461 1.00 97.94 187 TRP A CA 1
ATOM 1423 C C . TRP A 1 187 ? -17.812 6.259 23.661 1.00 97.94 187 TRP A C 1
ATOM 1425 O O . TRP A 1 187 ? -18.991 6.166 23.334 1.00 97.94 187 TRP A O 1
ATOM 1435 N N . GLN A 1 188 ? -17.163 5.253 24.250 1.00 97.06 188 GLN A N 1
ATOM 1436 C CA . GLN A 1 188 ? -17.793 3.975 24.600 1.00 97.06 188 GLN A CA 1
ATOM 1437 C C . GLN A 1 188 ? -18.918 4.143 25.633 1.00 97.06 188 GLN A C 1
ATOM 1439 O O . GLN A 1 188 ? -19.924 3.442 25.552 1.00 97.06 188 GLN A O 1
ATOM 1444 N N . GLU A 1 189 ? -18.781 5.084 26.572 1.00 96.81 189 GLU A N 1
ATOM 1445 C CA . GLU A 1 189 ? -19.833 5.416 27.543 1.00 96.81 189 GLU A CA 1
ATOM 1446 C C . GLU A 1 189 ? -21.015 6.166 26.909 1.00 96.81 189 GLU A C 1
ATOM 1448 O O . GLU A 1 189 ? -22.158 6.010 27.342 1.00 96.81 189 GLU A O 1
ATOM 1453 N N . ASN A 1 190 ? -20.756 6.979 25.881 1.00 96.56 190 ASN A N 1
ATOM 1454 C CA . ASN A 1 190 ? -21.782 7.718 25.154 1.00 96.56 190 ASN A CA 1
ATOM 1455 C C . ASN A 1 190 ? -21.434 7.853 23.664 1.00 96.56 190 ASN A C 1
ATOM 1457 O O . ASN A 1 190 ? -20.719 8.773 23.254 1.00 96.56 190 ASN A O 1
ATOM 1461 N N . LEU A 1 191 ? -22.022 6.983 22.838 1.00 96.00 191 LEU A N 1
ATOM 1462 C CA . LEU A 1 191 ? -21.759 6.940 21.397 1.00 96.00 191 LEU A CA 1
ATOM 1463 C C . LEU A 1 191 ? -22.241 8.182 20.633 1.00 96.00 191 LEU A C 1
ATOM 1465 O O . LEU A 1 191 ? -21.754 8.444 19.531 1.00 96.00 191 LEU A O 1
ATOM 1469 N N . GLU A 1 192 ? -23.144 8.974 21.216 1.00 93.62 192 GLU A N 1
ATOM 1470 C CA . GLU A 1 192 ? -23.616 10.237 20.639 1.00 93.62 192 GLU A CA 1
ATOM 1471 C C . GLU A 1 192 ? -22.629 11.394 20.869 1.00 93.62 192 GLU A C 1
ATOM 1473 O O . GLU A 1 192 ? -22.809 12.490 20.329 1.00 93.62 192 GLU A O 1
ATOM 1478 N N . ASN A 1 193 ? -21.559 11.175 21.642 1.00 96.56 193 ASN A N 1
ATOM 1479 C CA . ASN A 1 193 ? -20.567 12.197 21.948 1.00 96.56 193 ASN A CA 1
ATOM 1480 C C . ASN A 1 193 ? -19.677 12.522 20.733 1.00 96.56 193 ASN A C 1
ATOM 1482 O O . ASN A 1 193 ? -18.557 12.033 20.578 1.00 96.56 193 ASN A O 1
ATOM 1486 N N . ARG A 1 194 ? -20.165 13.418 19.870 1.00 94.31 194 ARG A N 1
ATOM 1487 C CA . ARG A 1 194 ? -19.457 13.886 18.666 1.00 94.31 194 ARG A CA 1
ATOM 1488 C C . ARG A 1 194 ? -18.155 14.634 18.966 1.00 94.31 194 ARG A C 1
ATOM 1490 O O . ARG A 1 194 ? -17.272 14.680 18.105 1.00 94.31 194 ARG A O 1
ATOM 1497 N N . GLU A 1 195 ? -18.023 15.225 20.154 1.00 96.38 195 GLU A N 1
ATOM 1498 C CA . GLU A 1 195 ? -16.784 15.879 20.582 1.00 96.38 195 GLU A CA 1
ATOM 1499 C C . GLU A 1 195 ? -15.672 14.844 20.771 1.00 96.38 195 GLU A C 1
ATOM 1501 O O . GLU A 1 195 ? -14.580 15.025 20.229 1.00 96.38 195 GLU A O 1
ATOM 1506 N N . ALA A 1 196 ? -15.973 13.711 21.415 1.00 96.62 196 ALA A N 1
ATOM 1507 C CA . ALA A 1 196 ? -15.024 12.613 21.567 1.00 96.62 196 ALA A CA 1
ATOM 1508 C C . ALA A 1 196 ? -14.522 12.103 20.206 1.00 96.62 196 ALA A C 1
ATOM 1510 O O . ALA A 1 196 ? -13.317 12.012 19.990 1.00 96.62 196 ALA A O 1
ATOM 1511 N N . ILE A 1 197 ? -15.423 11.891 19.241 1.00 97.06 197 ILE A N 1
ATOM 1512 C CA . ILE A 1 197 ? -15.064 11.459 17.876 1.00 97.06 197 ILE A CA 1
ATOM 1513 C C . ILE A 1 197 ? -14.185 12.509 17.171 1.00 97.06 197 ILE A C 1
ATOM 1515 O O . ILE A 1 197 ? -13.225 12.171 16.477 1.00 97.06 197 ILE A O 1
ATOM 1519 N N . THR A 1 198 ? -14.476 13.800 17.366 1.00 95.50 198 THR A N 1
ATOM 1520 C CA . THR A 1 198 ? -13.689 14.903 16.788 1.00 95.50 198 THR A CA 1
ATOM 1521 C C . THR A 1 198 ? -12.269 14.946 17.350 1.00 95.50 198 THR A C 1
ATOM 1523 O O . THR A 1 198 ? -11.318 15.168 16.596 1.00 95.50 198 THR A O 1
ATOM 1526 N N . ILE A 1 199 ? -12.120 14.722 18.656 1.00 96.44 199 ILE A N 1
ATOM 1527 C CA . ILE A 1 199 ? -10.820 14.712 19.331 1.00 96.44 199 ILE A CA 1
ATOM 1528 C C . ILE A 1 199 ? -10.023 13.464 18.948 1.00 96.44 199 ILE A C 1
ATOM 1530 O O . ILE A 1 199 ? -8.857 13.593 18.585 1.00 96.44 199 ILE A O 1
ATOM 1534 N N . LEU A 1 200 ? -10.663 12.292 18.904 1.00 97.25 200 LEU A N 1
ATOM 1535 C CA . LEU A 1 200 ? -10.058 11.058 18.397 1.00 97.25 200 LEU A CA 1
ATOM 1536 C C . LEU A 1 200 ? -9.525 11.242 16.972 1.00 97.25 200 LEU A C 1
ATOM 1538 O O . LEU A 1 200 ? -8.369 10.930 16.696 1.00 97.25 200 LEU A O 1
ATOM 1542 N N . ARG A 1 201 ? -10.332 11.821 16.072 1.00 96.94 201 ARG A N 1
ATOM 1543 C CA . ARG A 1 201 ? -9.916 12.076 14.684 1.00 96.94 201 ARG A CA 1
ATOM 1544 C C . ARG A 1 201 ? -8.697 12.996 14.630 1.00 96.94 201 ARG A C 1
ATOM 1546 O O . ARG A 1 201 ? -7.798 12.763 13.828 1.00 96.94 201 ARG A O 1
ATOM 1553 N N . ARG A 1 202 ? -8.668 14.045 15.461 1.00 93.12 202 ARG A N 1
ATOM 1554 C CA . ARG A 1 202 ? -7.523 14.962 15.538 1.00 93.12 202 ARG A CA 1
ATOM 1555 C C . ARG A 1 202 ? -6.267 14.238 16.022 1.00 93.12 202 ARG A C 1
ATOM 1557 O O . ARG A 1 202 ? -5.233 14.423 15.398 1.00 93.12 202 ARG A O 1
ATOM 1564 N N . ALA A 1 203 ? -6.370 13.394 17.043 1.00 94.50 203 ALA A N 1
ATOM 1565 C CA . ALA A 1 203 ? -5.221 12.656 17.561 1.00 94.50 203 ALA A CA 1
ATOM 1566 C C . ALA A 1 203 ? -4.605 11.722 16.504 1.00 94.50 203 ALA A C 1
ATOM 1568 O O . ALA A 1 203 ? -3.395 11.730 16.280 1.00 94.50 203 ALA A O 1
ATOM 1569 N N . PHE A 1 204 ? -5.441 10.997 15.750 1.00 94.06 204 PHE A N 1
ATOM 1570 C CA . PHE A 1 204 ? -4.971 10.212 14.604 1.00 94.06 204 PHE A CA 1
ATOM 1571 C C . PHE A 1 204 ? -4.390 11.085 13.478 1.00 94.06 204 PHE A C 1
ATOM 1573 O O . PHE A 1 204 ? -3.391 10.714 12.866 1.00 94.06 204 PHE A O 1
ATOM 1580 N N . HIS A 1 205 ? -4.953 12.269 13.219 1.00 86.25 205 HIS A N 1
ATOM 1581 C CA . HIS A 1 205 ? -4.380 13.210 12.254 1.00 86.25 205 HIS A CA 1
ATOM 1582 C C . HIS A 1 205 ? -2.979 13.683 12.669 1.00 86.25 205 HIS A C 1
ATOM 1584 O O . HIS A 1 205 ? -2.089 13.743 11.816 1.00 86.25 205 HIS A O 1
ATOM 1590 N N . THR A 1 206 ? -2.771 13.999 13.952 1.00 88.06 206 THR A N 1
ATOM 1591 C CA . THR A 1 206 ? -1.455 14.391 14.467 1.00 88.06 206 THR A CA 1
ATOM 1592 C C . THR A 1 206 ? -0.463 13.238 14.350 1.00 88.06 206 THR A C 1
ATOM 1594 O O . THR A 1 206 ? 0.607 13.443 13.788 1.00 88.06 206 THR A O 1
ATOM 1597 N N . LEU A 1 207 ? -0.839 12.016 14.759 1.00 88.62 207 LEU A N 1
ATOM 1598 C CA . LEU A 1 207 ? 0.003 10.816 14.609 1.00 88.62 207 LEU A CA 1
ATOM 1599 C C . LEU A 1 207 ? 0.402 10.552 13.151 1.00 88.62 207 LEU A C 1
ATOM 1601 O O . LEU A 1 207 ? 1.540 10.181 12.867 1.00 88.62 207 LEU A O 1
ATOM 1605 N N . LYS A 1 208 ? -0.519 10.775 12.207 1.00 80.75 208 LYS A N 1
ATOM 1606 C CA . LYS A 1 208 ? -0.222 10.696 10.771 1.00 80.75 208 LYS A CA 1
ATOM 1607 C C . LYS A 1 208 ? 0.800 11.753 10.350 1.00 80.75 208 LYS A C 1
ATOM 1609 O O . LYS A 1 208 ? 1.709 11.453 9.576 1.00 80.75 208 LYS A O 1
ATOM 1614 N N . GLY A 1 209 ? 0.616 12.993 10.805 1.00 73.31 209 GLY A N 1
ATOM 1615 C CA . GLY A 1 209 ? 1.501 14.114 10.497 1.00 73.31 209 GLY A CA 1
ATOM 1616 C C . GLY A 1 209 ? 2.916 13.891 11.024 1.00 73.31 209 GLY A C 1
ATOM 1617 O O . GLY A 1 209 ? 3.866 13.958 10.248 1.00 73.31 209 GLY A O 1
ATOM 1618 N N . SER A 1 210 ? 3.042 13.555 12.307 1.00 74.69 210 SER A N 1
ATOM 1619 C CA . SER A 1 210 ? 4.329 13.339 12.970 1.00 74.69 210 SER A CA 1
ATOM 1620 C C . SER A 1 210 ? 5.039 12.082 12.450 1.00 74.69 210 SER A C 1
ATOM 1622 O O . SER A 1 210 ? 6.238 12.125 12.182 1.00 74.69 210 SER A O 1
ATOM 1624 N N . GLY A 1 211 ? 4.304 11.003 12.150 1.00 71.00 211 GLY A N 1
ATOM 1625 C CA . GLY A 1 211 ? 4.871 9.785 11.559 1.00 71.00 211 GLY A CA 1
ATOM 1626 C C . GLY A 1 211 ? 5.516 10.004 10.184 1.00 71.00 211 GLY A C 1
ATOM 1627 O O . GLY A 1 211 ? 6.558 9.422 9.894 1.00 71.00 211 GLY A O 1
ATOM 1628 N N . ARG A 1 212 ? 4.962 10.889 9.340 1.00 69.69 212 ARG A N 1
ATOM 1629 C CA . ARG A 1 212 ? 5.566 11.225 8.034 1.00 69.69 212 ARG A CA 1
ATOM 1630 C C . ARG A 1 212 ? 6.895 11.963 8.157 1.00 69.69 212 ARG A C 1
ATOM 1632 O O . ARG A 1 212 ? 7.761 11.761 7.313 1.00 69.69 212 ARG A O 1
ATOM 1639 N N . VAL A 1 213 ? 7.046 12.804 9.180 1.00 68.00 213 VAL A N 1
ATOM 1640 C CA . VAL A 1 213 ? 8.266 13.599 9.400 1.00 68.00 213 VAL A CA 1
ATOM 1641 C C . VAL A 1 213 ? 9.460 12.695 9.706 1.00 68.00 213 VAL A C 1
ATOM 1643 O O . VAL A 1 213 ? 10.559 12.959 9.230 1.00 68.00 213 VAL A O 1
ATOM 1646 N N . VAL A 1 214 ? 9.233 11.593 10.425 1.00 66.81 214 VAL A N 1
ATOM 1647 C CA . VAL A 1 214 ? 10.269 10.613 10.797 1.00 66.81 214 VAL A CA 1
ATOM 1648 C C . VAL A 1 214 ? 10.259 9.351 9.925 1.00 66.81 214 VAL A C 1
ATOM 1650 O O . VAL A 1 214 ? 10.730 8.290 10.331 1.00 66.81 214 VAL A O 1
ATOM 1653 N N . GLY A 1 215 ? 9.657 9.414 8.735 1.00 63.81 215 GLY A N 1
ATOM 1654 C CA . GLY A 1 215 ? 9.631 8.284 7.800 1.00 63.81 215 GLY A CA 1
ATOM 1655 C C . GLY A 1 215 ? 8.864 7.042 8.286 1.00 63.81 215 GLY A C 1
ATOM 1656 O O . GLY A 1 215 ? 8.900 6.013 7.610 1.00 63.81 215 GLY A O 1
ATOM 1657 N N . ALA A 1 216 ? 8.121 7.127 9.397 1.00 71.44 216 ALA A N 1
ATOM 1658 C CA . ALA A 1 216 ? 7.292 6.063 9.963 1.00 71.44 216 ALA A CA 1
ATOM 1659 C C . ALA A 1 216 ? 5.998 5.878 9.148 1.00 71.44 216 ALA A C 1
ATOM 1661 O O . ALA A 1 216 ? 4.876 6.076 9.622 1.00 71.44 216 ALA A O 1
ATOM 1662 N N . SER A 1 217 ? 6.159 5.501 7.881 1.00 70.44 217 SER A N 1
ATOM 1663 C CA . SER A 1 217 ? 5.081 5.451 6.888 1.00 70.44 217 SER A CA 1
ATOM 1664 C C . SER A 1 217 ? 3.971 4.471 7.279 1.00 70.44 217 SER A C 1
ATOM 1666 O O . SER A 1 217 ? 2.797 4.778 7.101 1.00 70.44 217 SER A O 1
ATOM 1668 N N . ILE A 1 218 ? 4.327 3.341 7.904 1.00 73.44 218 IL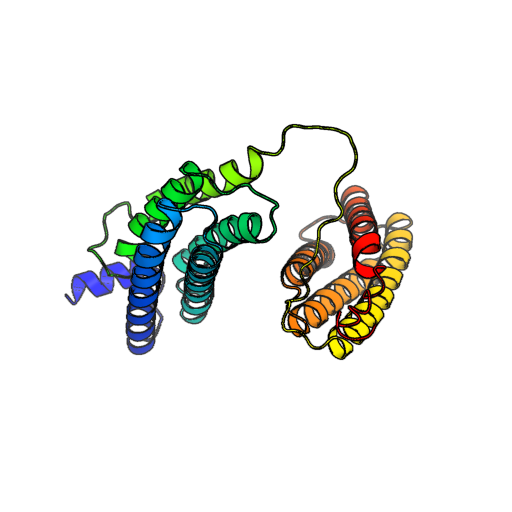E A N 1
ATOM 1669 C CA . ILE A 1 218 ? 3.367 2.335 8.391 1.00 73.44 218 ILE A CA 1
ATOM 1670 C C . ILE A 1 218 ? 2.446 2.928 9.463 1.00 73.44 218 ILE A C 1
ATOM 1672 O O . ILE A 1 218 ? 1.230 2.752 9.398 1.00 73.44 218 ILE A O 1
ATOM 1676 N N . LEU A 1 219 ? 3.008 3.669 10.423 1.00 80.56 219 LEU A N 1
ATOM 1677 C CA . LEU A 1 219 ? 2.216 4.385 11.419 1.00 80.56 219 LEU A CA 1
ATOM 1678 C C . LEU A 1 219 ? 1.356 5.466 10.767 1.00 80.56 219 LEU A C 1
ATOM 1680 O O . LEU A 1 219 ? 0.185 5.610 11.110 1.00 80.56 219 LEU A O 1
ATOM 1684 N N . GLY A 1 220 ? 1.928 6.218 9.826 1.00 78.69 220 GLY A N 1
ATOM 1685 C CA . GLY A 1 220 ? 1.203 7.257 9.106 1.00 78.69 220 GLY A CA 1
ATOM 1686 C C . GLY A 1 220 ? -0.047 6.715 8.410 1.00 78.69 220 GLY A C 1
ATOM 1687 O O . GLY A 1 220 ? -1.139 7.266 8.565 1.00 78.69 220 GLY A O 1
ATOM 1688 N N . ASP A 1 221 ? 0.098 5.600 7.697 1.00 78.44 221 ASP A N 1
ATOM 1689 C CA . ASP A 1 221 ? -0.994 4.933 6.991 1.00 78.44 221 ASP A CA 1
ATOM 1690 C C . ASP A 1 221 ? -2.001 4.298 7.957 1.00 78.44 221 ASP A C 1
ATOM 1692 O O . ASP A 1 221 ? -3.213 4.404 7.746 1.00 78.44 221 ASP A O 1
ATOM 1696 N N . PHE A 1 222 ? -1.521 3.688 9.046 1.00 86.38 222 PHE A N 1
ATOM 1697 C CA . PHE A 1 222 ? -2.370 3.190 10.128 1.00 86.38 222 PHE A CA 1
ATOM 1698 C C . PHE A 1 222 ? -3.246 4.316 10.684 1.00 86.38 222 PHE A C 1
ATOM 1700 O O . PHE A 1 222 ? -4.472 4.209 10.673 1.00 86.38 222 PHE A O 1
ATOM 1707 N N . ALA A 1 223 ? -2.638 5.429 11.092 1.00 89.38 223 ALA A N 1
ATOM 1708 C CA . ALA A 1 223 ? -3.342 6.562 11.671 1.00 89.38 223 ALA A CA 1
ATOM 1709 C C . ALA A 1 223 ? -4.341 7.190 10.686 1.00 89.38 223 ALA A C 1
ATOM 1711 O O . ALA A 1 223 ? -5.470 7.501 11.066 1.00 89.38 223 ALA A O 1
ATOM 1712 N N . TRP A 1 224 ? -3.984 7.287 9.402 1.00 87.69 224 TRP A N 1
ATOM 1713 C CA . TRP A 1 224 ? -4.895 7.772 8.365 1.00 87.69 224 TRP A CA 1
ATOM 1714 C C . TRP A 1 224 ? -6.157 6.906 8.216 1.00 87.69 224 TRP A C 1
ATOM 1716 O O . TRP A 1 224 ? -7.251 7.449 8.045 1.00 87.69 224 TRP A O 1
ATOM 1726 N N . ARG A 1 225 ? -6.053 5.571 8.313 1.00 88.81 225 ARG A N 1
ATOM 1727 C CA . ARG A 1 225 ? -7.227 4.678 8.226 1.00 88.81 225 ARG A CA 1
ATOM 1728 C C . ARG A 1 225 ? -8.240 4.969 9.335 1.00 88.81 225 ARG A C 1
ATOM 1730 O O . ARG A 1 225 ? -9.436 5.064 9.059 1.00 88.81 225 ARG A O 1
ATOM 1737 N N . PHE A 1 226 ? -7.767 5.170 10.563 1.00 94.44 226 PHE A N 1
ATOM 1738 C CA . PHE A 1 226 ? -8.621 5.516 11.702 1.00 94.44 226 PHE A CA 1
ATOM 1739 C C . PHE A 1 226 ? -9.159 6.948 11.620 1.00 94.44 226 PHE A C 1
ATOM 1741 O O . PHE A 1 226 ? -10.336 7.177 11.895 1.00 94.44 226 PHE A O 1
ATOM 1748 N N . GLU A 1 227 ? -8.350 7.905 11.159 1.00 92.06 227 GLU A N 1
ATOM 1749 C CA . GLU A 1 227 ? -8.805 9.268 10.855 1.00 92.06 227 GLU A CA 1
ATOM 1750 C C . GLU A 1 227 ? -9.957 9.263 9.830 1.00 92.06 227 GLU A C 1
ATOM 1752 O O . GLU A 1 227 ? -10.973 9.942 10.020 1.00 92.06 227 GLU A O 1
ATOM 1757 N N . SER A 1 228 ? -9.824 8.480 8.756 1.00 86.56 228 SER A N 1
ATOM 1758 C CA . SER A 1 228 ? -10.841 8.330 7.711 1.00 86.56 228 SER A CA 1
ATOM 1759 C C . SER A 1 228 ? -12.119 7.682 8.248 1.00 86.56 228 SER A C 1
ATOM 1761 O O . SER A 1 228 ? -13.212 8.208 8.031 1.00 86.56 228 SER A O 1
ATOM 1763 N N . LEU A 1 229 ? -11.993 6.601 9.025 1.00 92.06 229 LEU A N 1
ATOM 1764 C CA . LEU A 1 229 ? -13.123 5.932 9.676 1.00 92.06 229 LEU A CA 1
ATOM 1765 C C . LEU A 1 229 ? -13.921 6.905 10.558 1.00 92.06 229 LEU A C 1
ATOM 1767 O O . LEU A 1 229 ? -15.135 7.036 10.412 1.00 92.06 229 LEU A O 1
ATOM 1771 N N . LEU A 1 230 ? -13.236 7.656 11.423 1.00 94.50 230 LEU A N 1
ATOM 1772 C CA . LEU A 1 230 ? -13.862 8.646 12.305 1.00 94.50 230 LEU A CA 1
ATOM 1773 C C . LEU A 1 230 ? -14.480 9.815 11.523 1.00 94.50 230 LEU A C 1
ATOM 1775 O O . LEU A 1 230 ? -15.502 10.367 11.931 1.00 94.50 230 LEU A O 1
ATOM 1779 N N . SER A 1 231 ? -13.903 10.176 10.374 1.00 89.06 231 SER A N 1
ATOM 1780 C CA . SER A 1 231 ? -14.486 11.174 9.468 1.00 89.06 231 SER A CA 1
ATOM 1781 C C . SER A 1 231 ? -15.801 10.687 8.863 1.00 89.06 231 SER A C 1
ATOM 1783 O O . SER A 1 231 ? -16.765 11.447 8.816 1.00 89.06 231 SER A O 1
ATOM 1785 N N . GLN A 1 232 ? -15.875 9.418 8.454 1.00 87.94 232 GLN A N 1
ATOM 1786 C CA . GLN A 1 232 ? -17.111 8.817 7.946 1.00 87.94 232 GLN A CA 1
ATOM 1787 C C . GLN A 1 232 ? -18.209 8.778 9.013 1.00 87.94 232 GLN A C 1
ATOM 1789 O O . GLN A 1 232 ? -19.359 9.094 8.708 1.00 87.94 232 GLN A O 1
ATOM 1794 N N . VAL A 1 233 ? -17.856 8.478 10.268 1.00 92.94 233 VAL A N 1
ATOM 1795 C CA . VAL A 1 233 ? -18.801 8.544 11.394 1.00 92.94 233 VAL A CA 1
ATOM 1796 C C . VAL A 1 233 ? -19.277 9.983 11.634 1.00 92.94 233 VAL A C 1
ATOM 1798 O O . VAL A 1 233 ? -20.475 10.237 11.761 1.00 92.94 233 VAL A O 1
ATOM 1801 N N . LEU A 1 234 ? -18.371 10.967 11.637 1.00 91.12 234 LEU A N 1
ATOM 1802 C CA . LEU A 1 234 ? -18.744 12.376 11.826 1.00 91.12 234 LEU A CA 1
ATOM 1803 C C . LEU A 1 234 ? -19.626 12.918 10.700 1.00 91.12 234 LEU A C 1
ATOM 1805 O O . LEU A 1 234 ? -20.550 13.685 10.977 1.00 91.12 234 LEU A O 1
ATOM 1809 N N . ASN A 1 235 ? -19.374 12.502 9.462 1.00 90.94 235 ASN A N 1
ATOM 1810 C CA . ASN A 1 235 ? -20.152 12.905 8.293 1.00 90.94 235 ASN A CA 1
ATOM 1811 C C . ASN A 1 235 ? -21.484 12.145 8.168 1.00 90.94 235 ASN A C 1
ATOM 1813 O O . ASN A 1 235 ? -22.259 12.435 7.262 1.00 90.94 235 ASN A O 1
ATOM 1817 N N . GLY A 1 236 ? -21.758 11.187 9.061 1.00 89.56 236 GLY A N 1
ATOM 1818 C CA . GLY A 1 236 ? -22.986 10.390 9.051 1.00 89.56 236 GLY A CA 1
ATOM 1819 C C . GLY A 1 236 ? -23.036 9.327 7.952 1.00 89.56 236 GLY A C 1
ATOM 1820 O O . GLY A 1 236 ? -24.098 8.764 7.709 1.00 89.56 236 GLY A O 1
ATOM 1821 N N . VAL A 1 237 ? -21.906 9.044 7.292 1.00 90.50 237 VAL A N 1
ATOM 1822 C CA . VAL A 1 237 ? -21.778 7.945 6.320 1.00 90.50 237 VAL A CA 1
ATOM 1823 C C . VAL A 1 237 ? -21.827 6.599 7.041 1.00 90.50 237 VAL A C 1
ATOM 1825 O O . VAL A 1 237 ? -22.460 5.661 6.566 1.00 90.50 237 VAL A O 1
ATOM 1828 N N . LEU A 1 238 ? -21.184 6.521 8.209 1.00 89.75 238 LEU A N 1
ATOM 1829 C CA . LEU A 1 238 ? -21.252 5.377 9.112 1.00 89.75 238 LEU A CA 1
ATOM 1830 C C . LEU A 1 238 ? -21.979 5.774 10.396 1.00 89.75 238 LEU A C 1
ATOM 1832 O O . LEU A 1 238 ? -21.808 6.883 10.903 1.00 89.75 238 LEU A O 1
ATOM 1836 N N . ALA A 1 239 ? -22.772 4.854 10.942 1.00 93.75 239 ALA A N 1
ATOM 1837 C CA . ALA A 1 239 ? -23.356 5.027 12.265 1.00 93.75 239 ALA A CA 1
ATOM 1838 C C . ALA A 1 239 ? -22.268 4.902 13.342 1.00 93.75 239 ALA A C 1
ATOM 1840 O O . ALA A 1 239 ? -21.352 4.096 13.209 1.00 93.75 239 ALA A O 1
ATOM 1841 N N . ALA A 1 240 ? -22.377 5.675 14.423 1.00 95.38 240 ALA A N 1
ATOM 1842 C CA . ALA A 1 240 ? -21.551 5.472 15.608 1.00 95.38 240 ALA A CA 1
ATOM 1843 C C . ALA A 1 240 ? -22.028 4.207 16.335 1.00 95.38 240 ALA A C 1
ATOM 1845 O O . ALA A 1 240 ? -23.140 4.189 16.862 1.00 95.38 240 ALA A O 1
ATOM 1846 N N . THR A 1 241 ? -21.210 3.153 16.346 1.00 96.50 241 THR A N 1
ATOM 1847 C CA . THR A 1 241 ? -21.560 1.879 16.991 1.00 96.50 241 THR A CA 1
ATOM 1848 C C . THR A 1 241 ? -20.522 1.454 18.035 1.00 96.50 241 THR A C 1
ATOM 1850 O O . THR A 1 241 ? -19.363 1.886 17.956 1.00 96.50 241 THR A O 1
ATOM 1853 N N . PRO A 1 242 ? -20.902 0.591 19.001 1.00 95.00 242 PRO A N 1
ATOM 1854 C CA . PRO A 1 242 ? -19.962 0.023 19.965 1.00 95.00 242 PRO A CA 1
ATOM 1855 C C . PRO A 1 242 ? -18.797 -0.714 19.295 1.00 95.00 242 PRO A C 1
ATOM 1857 O O . PRO A 1 242 ? -17.683 -0.676 19.804 1.00 95.00 242 PRO A O 1
ATOM 1860 N N . GLU A 1 243 ? -19.022 -1.352 18.143 1.00 94.50 243 GLU A N 1
ATOM 1861 C CA . GLU A 1 243 ? -17.991 -2.091 17.406 1.00 94.50 243 GLU A CA 1
ATOM 1862 C C . GLU A 1 243 ? -16.923 -1.150 16.849 1.00 94.50 243 GLU A C 1
ATOM 1864 O O . GLU A 1 243 ? -15.735 -1.451 16.939 1.00 94.50 243 GLU A O 1
ATOM 1869 N N . ILE A 1 244 ? -17.322 0.011 16.316 1.00 93.44 244 ILE A N 1
ATOM 1870 C CA . ILE A 1 244 ? -16.364 1.013 15.837 1.00 93.44 244 ILE A CA 1
ATOM 1871 C C . ILE A 1 244 ? -15.588 1.596 17.020 1.00 93.44 244 ILE A C 1
ATOM 1873 O O . ILE A 1 244 ? -14.368 1.711 16.941 1.00 93.44 244 ILE A O 1
ATOM 1877 N N . ALA A 1 245 ? -16.258 1.917 18.129 1.00 95.88 245 ALA A N 1
ATOM 1878 C CA . ALA A 1 245 ? -15.582 2.396 19.333 1.00 95.88 245 ALA A CA 1
ATOM 1879 C C . ALA A 1 245 ? -14.609 1.347 19.908 1.00 95.88 245 ALA A C 1
ATOM 1881 O O . ALA A 1 245 ? -13.490 1.684 20.290 1.00 95.88 245 ALA A O 1
ATOM 1882 N N . GLY A 1 246 ? -14.992 0.068 19.906 1.00 94.19 246 GLY A N 1
ATOM 1883 C CA . GLY A 1 246 ? -14.123 -1.051 20.276 1.00 94.19 246 GLY A CA 1
ATOM 1884 C C . GLY A 1 246 ? -12.939 -1.225 19.324 1.00 94.19 246 GLY A C 1
ATOM 1885 O O . GLY A 1 246 ? -11.832 -1.517 19.765 1.00 94.19 246 GLY A O 1
ATOM 1886 N N . LEU A 1 247 ? -13.129 -0.969 18.029 1.00 93.69 247 LEU A N 1
ATOM 1887 C CA . LEU A 1 247 ? -12.046 -0.988 17.048 1.00 93.69 247 LEU A CA 1
ATOM 1888 C C . LEU A 1 247 ? -11.027 0.141 17.292 1.00 93.69 247 LEU A C 1
ATOM 1890 O O . LEU A 1 247 ? -9.828 -0.093 17.152 1.00 93.69 247 LEU A O 1
ATOM 1894 N N . ILE A 1 248 ? -11.471 1.341 17.695 1.00 96.00 248 ILE A N 1
ATOM 1895 C CA . ILE A 1 248 ? -10.558 2.428 18.100 1.00 96.00 248 ILE A CA 1
ATOM 1896 C C . ILE A 1 248 ? -9.761 2.045 19.355 1.00 96.00 248 ILE A C 1
ATOM 1898 O O . ILE A 1 248 ? -8.572 2.346 19.443 1.00 96.00 248 ILE A O 1
ATOM 1902 N N . ASP A 1 249 ? -10.389 1.367 20.313 1.00 93.94 249 ASP A N 1
ATOM 1903 C CA . ASP A 1 249 ? -9.722 0.926 21.541 1.00 93.94 249 ASP A CA 1
ATOM 1904 C C . ASP A 1 249 ? -8.682 -0.167 21.258 1.00 93.94 249 ASP A C 1
ATOM 1906 O O . ASP A 1 249 ? -7.531 -0.070 21.685 1.00 93.94 249 ASP A O 1
ATOM 1910 N N . ALA A 1 250 ? -9.035 -1.144 20.416 1.00 89.88 250 ALA A N 1
ATOM 1911 C CA . ALA A 1 250 ? -8.099 -2.151 19.925 1.00 89.88 250 ALA A CA 1
ATOM 1912 C C . ALA A 1 250 ? -6.911 -1.515 19.182 1.00 89.88 250 ALA A C 1
ATOM 1914 O O . ALA A 1 250 ? -5.768 -1.946 19.347 1.00 89.88 250 ALA A O 1
ATOM 1915 N N . ALA A 1 251 ? -7.159 -0.453 18.408 1.00 89.50 251 ALA A N 1
ATOM 1916 C CA . ALA A 1 251 ? -6.103 0.318 17.767 1.00 89.50 251 ALA A CA 1
ATOM 1917 C C . ALA A 1 251 ? -5.172 0.958 18.803 1.00 89.50 251 ALA A C 1
ATOM 1919 O O . ALA A 1 251 ? -3.959 0.789 18.713 1.00 89.50 251 ALA A O 1
ATOM 1920 N N . ALA A 1 252 ? -5.718 1.626 19.823 1.00 91.25 252 ALA A N 1
ATOM 1921 C CA . ALA A 1 252 ? -4.933 2.220 20.904 1.00 91.25 252 ALA A CA 1
ATOM 1922 C C . ALA A 1 252 ? -4.100 1.175 21.672 1.00 91.25 252 ALA A C 1
ATOM 1924 O O . ALA A 1 252 ? -2.944 1.425 22.016 1.00 91.25 252 ALA A O 1
ATOM 1925 N N . ALA A 1 253 ? -4.649 -0.017 21.906 1.00 88.69 253 ALA A N 1
ATOM 1926 C CA . ALA A 1 253 ? -3.920 -1.118 22.527 1.00 88.69 253 ALA A CA 1
ATOM 1927 C C . ALA A 1 253 ? -2.754 -1.617 21.654 1.00 88.69 253 ALA A C 1
ATOM 1929 O O . ALA A 1 253 ? -1.686 -1.920 22.183 1.00 88.69 253 ALA A O 1
ATOM 1930 N N . ALA A 1 254 ? -2.926 -1.657 20.328 1.00 85.62 254 ALA A N 1
ATOM 1931 C CA . ALA A 1 254 ? -1.869 -2.034 19.388 1.00 85.62 254 ALA A CA 1
ATOM 1932 C C . ALA A 1 254 ? -0.761 -0.969 19.262 1.00 85.62 254 ALA A C 1
ATOM 1934 O O . ALA A 1 254 ? 0.395 -1.316 19.020 1.00 85.62 254 ALA A O 1
ATOM 1935 N N . LEU A 1 255 ? -1.102 0.311 19.450 1.00 85.12 255 LEU A N 1
ATOM 1936 C CA . LEU A 1 255 ? -0.173 1.448 19.421 1.00 85.12 255 LEU A CA 1
ATOM 1937 C C . LEU A 1 255 ? 0.786 1.482 20.618 1.00 85.12 255 LEU A C 1
ATOM 1939 O O . LEU A 1 255 ? 1.968 1.788 20.465 1.00 85.12 255 LEU A O 1
ATOM 1943 N N . GLU A 1 256 ? 0.276 1.174 21.810 1.00 84.75 256 GLU A N 1
ATOM 1944 C CA . GLU A 1 256 ? 1.015 1.247 23.076 1.00 84.75 256 GLU A CA 1
ATOM 1945 C C . GLU A 1 256 ? 2.397 0.596 23.057 1.00 84.75 256 GLU A C 1
ATOM 1947 O O . GLU A 1 256 ? 3.375 1.276 23.373 1.00 84.75 256 GLU A O 1
ATOM 1952 N N . PRO A 1 257 ? 2.526 -0.691 22.707 1.00 77.94 257 PRO A N 1
ATOM 1953 C CA . PRO A 1 257 ? 3.812 -1.371 22.726 1.00 77.94 257 PRO A CA 1
ATOM 1954 C C . PRO A 1 257 ? 4.822 -0.810 21.728 1.00 77.94 257 PRO A C 1
ATOM 1956 O O . PRO A 1 257 ? 6.005 -1.123 21.832 1.00 77.94 257 PRO A O 1
ATOM 1959 N N . VAL A 1 258 ? 4.374 -0.030 20.745 1.00 74.06 258 VAL A N 1
ATOM 1960 C CA . VAL A 1 258 ? 5.248 0.574 19.743 1.00 74.06 258 VAL A CA 1
ATOM 1961 C C . VAL A 1 258 ? 5.698 1.961 20.179 1.00 74.06 258 VAL A C 1
ATOM 1963 O O . VAL A 1 258 ? 6.883 2.273 20.147 1.00 74.06 258 VAL A O 1
ATOM 1966 N N . ILE A 1 259 ? 4.755 2.768 20.657 1.00 78.25 259 ILE A N 1
ATOM 1967 C CA . ILE A 1 259 ? 4.976 4.152 21.085 1.00 78.25 259 ILE A CA 1
ATOM 1968 C C . ILE A 1 259 ? 5.666 4.221 22.462 1.00 78.25 259 ILE A C 1
ATOM 1970 O O . ILE A 1 259 ? 6.395 5.167 22.761 1.00 78.25 259 ILE A O 1
ATOM 1974 N N . SER A 1 260 ? 5.489 3.193 23.298 1.00 71.12 260 SER A N 1
ATOM 1975 C CA . SER A 1 260 ? 6.124 3.094 24.622 1.00 71.12 260 SER A CA 1
ATOM 1976 C C . SER A 1 260 ? 7.553 2.545 24.576 1.00 71.12 260 SER A C 1
ATOM 1978 O O . SER A 1 260 ? 8.186 2.391 25.624 1.00 71.12 260 SER A O 1
ATOM 1980 N N . GLN A 1 261 ? 8.086 2.222 23.391 1.00 63.84 261 GLN A N 1
ATOM 1981 C CA . GLN A 1 261 ? 9.484 1.819 23.278 1.00 63.84 261 GLN A CA 1
ATOM 1982 C C . GLN A 1 261 ? 10.368 3.035 23.534 1.00 63.84 261 GLN A C 1
ATOM 1984 O O . GLN A 1 261 ? 10.365 3.998 22.776 1.00 63.84 261 GLN A O 1
ATOM 1989 N N . THR A 1 262 ? 11.161 2.992 24.602 1.00 48.97 262 THR A N 1
ATOM 1990 C CA . THR A 1 262 ? 12.259 3.947 24.763 1.00 48.97 262 THR A CA 1
ATOM 1991 C C . THR A 1 262 ? 13.245 3.693 23.622 1.00 48.97 262 THR A C 1
ATOM 1993 O O . THR A 1 262 ? 13.640 2.530 23.463 1.00 48.97 262 THR A O 1
ATOM 1996 N N . PRO A 1 263 ? 13.678 4.704 22.842 1.00 48.91 263 PRO A N 1
ATOM 1997 C CA . PRO A 1 263 ? 14.709 4.483 21.843 1.00 48.91 263 PRO A CA 1
ATOM 1998 C C . PRO A 1 263 ? 15.921 3.905 22.568 1.00 48.91 263 PRO A C 1
ATOM 2000 O O . PRO A 1 263 ? 16.540 4.541 23.428 1.00 48.91 263 PRO A O 1
ATOM 2003 N N . ARG A 1 264 ? 16.226 2.629 22.299 1.00 41.69 264 ARG A N 1
ATOM 2004 C CA . ARG A 1 264 ? 17.455 2.019 22.795 1.00 41.69 264 ARG A CA 1
ATOM 2005 C C . ARG A 1 264 ? 18.563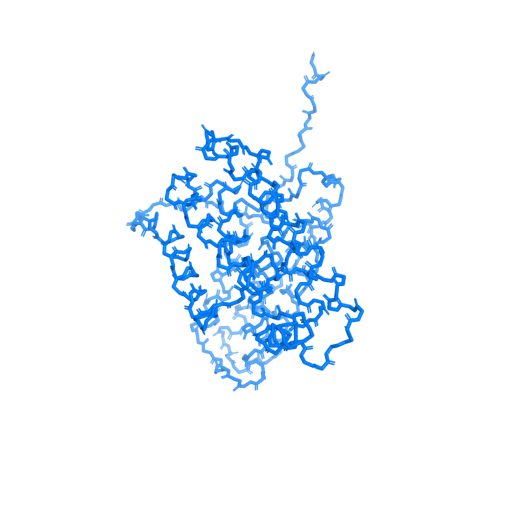 2.861 22.194 1.00 41.69 264 ARG A C 1
ATOM 2007 O O . ARG A 1 264 ? 18.802 2.773 20.995 1.00 41.69 264 ARG A O 1
ATOM 2014 N N . ARG A 1 265 ? 19.241 3.662 23.023 1.00 39.09 265 ARG A N 1
ATOM 2015 C CA . ARG A 1 265 ? 20.509 4.288 22.650 1.00 39.09 265 ARG A CA 1
ATOM 2016 C C . ARG A 1 265 ? 21.404 3.172 22.130 1.00 39.09 265 ARG A C 1
ATOM 2018 O O . ARG A 1 265 ? 21.958 2.407 22.924 1.00 39.09 265 ARG A O 1
ATOM 2025 N N . LEU A 1 266 ? 21.524 3.055 20.811 1.00 37.66 266 LEU A N 1
ATOM 2026 C CA . LEU A 1 266 ? 22.572 2.276 20.182 1.00 37.66 266 LEU A CA 1
ATOM 2027 C C . LEU A 1 266 ? 23.861 3.009 20.542 1.00 37.66 266 LEU A C 1
ATOM 2029 O O . LEU A 1 266 ? 24.299 3.918 19.845 1.00 37.66 266 LEU A O 1
ATOM 2033 N N . ARG A 1 267 ? 24.439 2.680 21.706 1.00 33.97 267 ARG A N 1
ATOM 2034 C CA . ARG A 1 267 ? 25.822 3.050 21.981 1.00 33.97 267 ARG A CA 1
ATOM 2035 C C . ARG A 1 267 ? 26.643 2.398 20.875 1.00 33.97 267 ARG A C 1
ATOM 2037 O O . ARG A 1 267 ? 26.554 1.177 20.724 1.00 33.97 267 ARG A O 1
ATOM 2044 N N . PRO A 1 268 ? 27.428 3.171 20.119 1.00 34.66 268 PRO A N 1
ATOM 2045 C CA . PRO A 1 268 ? 28.286 2.579 19.121 1.00 34.66 268 PRO A CA 1
ATOM 2046 C C . PRO A 1 268 ? 29.257 1.586 19.780 1.00 34.66 268 PRO A C 1
ATOM 2048 O O . PRO A 1 268 ? 29.731 1.847 20.893 1.00 34.66 268 PRO A O 1
ATOM 2051 N N . PRO A 1 269 ? 29.580 0.462 19.122 1.00 40.31 269 PRO A N 1
ATOM 2052 C CA . PRO A 1 269 ? 30.380 -0.614 19.709 1.00 40.31 269 PRO A CA 1
ATOM 2053 C C . PRO A 1 269 ? 31.846 -0.243 20.010 1.00 40.31 269 PRO A C 1
ATOM 2055 O O . PRO A 1 269 ? 32.574 -1.060 20.559 1.00 40.31 269 PRO A O 1
ATOM 2058 N N . TRP A 1 270 ? 32.292 0.981 19.712 1.00 53.47 270 TRP A N 1
ATOM 2059 C CA . TRP A 1 270 ? 33.677 1.442 19.894 1.00 53.47 270 TRP A CA 1
ATOM 2060 C C . TRP A 1 270 ? 33.980 2.136 21.234 1.00 53.47 270 TRP A C 1
ATOM 2062 O O . TRP A 1 270 ? 34.995 2.813 21.361 1.00 53.47 270 TRP A O 1
ATOM 2072 N N . PHE A 1 271 ? 33.147 1.951 22.261 1.00 50.84 271 PHE A N 1
ATOM 2073 C CA . PHE A 1 271 ? 33.487 2.330 23.640 1.00 50.84 271 PHE A CA 1
ATOM 2074 C C . PHE A 1 271 ? 33.525 1.100 24.559 1.00 50.84 271 PHE A C 1
ATOM 2076 O O . PHE A 1 271 ? 32.619 0.898 25.369 1.00 50.84 271 PHE A O 1
ATOM 2083 N N . ARG A 1 272 ? 34.582 0.289 24.435 1.00 42.09 272 ARG A N 1
ATOM 2084 C CA . ARG A 1 272 ? 35.181 -0.523 25.508 1.00 42.09 272 ARG A CA 1
ATOM 2085 C C . ARG A 1 272 ? 36.656 -0.758 25.222 1.00 42.09 272 ARG A C 1
ATOM 2087 O O . ARG A 1 272 ? 36.976 -1.020 24.046 1.00 42.09 272 ARG A O 1
#

Sequence (272 aa):
MAEETSGLVQLIGLADTDPEFIEVFLEEARGELAGIREHLAIWRKHLQNDESLAVLRRSFHTLKGSGRMVGATVIGDFAWEFENLLNQILSGSLAPSPDIAAVVEAAVEALAPLVGDVPPRENALEVLAPLVGQARALLQVEAEPEAAVAPLPHWLIAPDIDPEFAEVFLEEAQGELATIRKYVSIWQENLENREAITILRRAFHTLKGSGRVVGASILGDFAWRFESLLSQVLNGVLAATPEIAGLIDAAAAALEPVISQTPRRLRPPWFR